Protein AF-B0ERD9-F1 (afdb_monomer)

Radius of gyration: 22.26 Å; Cα contacts (8 Å, |Δi|>4): 353; chains: 1; bounding box: 67×47×53 Å

Structure (mmCIF, N/CA/C/O backbone):
data_AF-B0ERD9-F1
#
_entry.id   AF-B0ERD9-F1
#
loop_
_atom_site.group_PDB
_atom_site.id
_atom_site.type_symbol
_atom_site.label_atom_id
_atom_site.label_alt_id
_atom_site.label_comp_id
_atom_site.label_asym_id
_atom_site.label_entity_id
_atom_site.label_seq_id
_atom_site.pdbx_PDB_ins_code
_atom_site.Cartn_x
_atom_site.Cartn_y
_atom_site.Cartn_z
_atom_site.occupancy
_atom_site.B_iso_or_equiv
_atom_site.auth_seq_id
_atom_site.auth_comp_id
_atom_site.auth_asym_id
_atom_site.auth_atom_id
_atom_site.pdbx_PDB_model_num
ATOM 1 N N . MET A 1 1 ? -45.741 -31.409 -17.133 1.00 39.66 1 MET A N 1
ATOM 2 C CA . MET A 1 1 ? -44.331 -31.677 -16.771 1.00 39.66 1 MET A CA 1
ATOM 3 C C . MET A 1 1 ? -43.817 -30.453 -16.031 1.00 39.66 1 MET A C 1
ATOM 5 O O . MET A 1 1 ? -44.097 -29.347 -16.470 1.00 39.66 1 MET A O 1
ATOM 9 N N . GLY A 1 2 ? -43.283 -30.653 -14.825 1.00 37.66 2 GLY A N 1
ATOM 10 C CA . GLY A 1 2 ? -43.246 -29.646 -13.762 1.00 37.66 2 GLY A CA 1
ATOM 11 C C . GLY A 1 2 ? -42.250 -28.505 -13.969 1.00 37.66 2 GLY A C 1
ATOM 12 O O . GLY A 1 2 ? -41.077 -28.739 -14.233 1.00 37.66 2 GLY A O 1
ATOM 13 N N . ASN A 1 3 ? -42.724 -27.277 -13.743 1.00 38.62 3 ASN A N 1
ATOM 14 C CA . ASN A 1 3 ? -41.880 -26.120 -13.466 1.00 38.62 3 ASN A CA 1
ATOM 15 C C . ASN A 1 3 ? -41.361 -26.219 -12.027 1.00 38.62 3 ASN A C 1
ATOM 17 O O . ASN A 1 3 ? -42.053 -25.856 -11.076 1.00 38.62 3 ASN A O 1
ATOM 21 N N . THR A 1 4 ? -40.134 -26.700 -11.852 1.00 41.44 4 THR A N 1
ATOM 22 C CA . THR A 1 4 ? -39.395 -26.534 -10.598 1.00 41.44 4 THR A CA 1
ATOM 23 C C . THR A 1 4 ? -38.729 -25.164 -10.590 1.00 41.44 4 THR A C 1
ATOM 25 O O . THR A 1 4 ? -37.553 -25.026 -10.912 1.00 41.44 4 THR A O 1
ATOM 28 N N . THR A 1 5 ? -39.475 -24.130 -10.200 1.00 42.69 5 THR A N 1
ATOM 29 C CA . THR A 1 5 ? -38.875 -22.904 -9.658 1.00 42.69 5 THR A CA 1
ATOM 30 C C . THR A 1 5 ? -38.209 -23.254 -8.331 1.00 42.69 5 THR A C 1
ATOM 32 O O . THR A 1 5 ? -38.844 -23.244 -7.274 1.00 42.69 5 THR A O 1
ATOM 35 N N . THR A 1 6 ? -36.923 -23.590 -8.377 1.00 41.25 6 THR A N 1
ATOM 36 C CA . THR A 1 6 ? -36.041 -23.568 -7.212 1.00 41.25 6 THR A CA 1
ATOM 37 C C . THR A 1 6 ? -36.005 -22.130 -6.707 1.00 41.25 6 THR A C 1
ATOM 39 O O . THR A 1 6 ? -35.293 -21.277 -7.229 1.00 41.25 6 THR A O 1
ATOM 42 N N . LYS A 1 7 ? -36.827 -21.832 -5.694 1.00 41.78 7 LYS A N 1
ATOM 43 C CA . LYS A 1 7 ? -36.674 -20.618 -4.892 1.00 41.78 7 LYS A CA 1
ATOM 44 C C . LYS A 1 7 ? -35.277 -20.674 -4.283 1.00 41.78 7 LYS A C 1
ATOM 46 O O . LYS A 1 7 ? -35.060 -21.426 -3.333 1.00 41.78 7 LYS A O 1
ATOM 51 N N . TYR A 1 8 ? -34.345 -19.893 -4.823 1.00 40.38 8 TYR A N 1
ATOM 52 C CA . TYR A 1 8 ? -33.134 -19.533 -4.103 1.00 40.38 8 TYR A CA 1
ATOM 53 C C . TYR A 1 8 ? -33.583 -18.956 -2.759 1.00 40.38 8 TYR A C 1
ATOM 55 O O . TYR A 1 8 ? -34.193 -17.888 -2.689 1.00 40.38 8 TYR A O 1
ATOM 63 N N . LYS A 1 9 ? -33.371 -19.714 -1.680 1.00 47.53 9 LYS A N 1
ATOM 64 C CA . LYS A 1 9 ? -33.463 -19.165 -0.334 1.00 47.53 9 LYS A CA 1
ATOM 65 C C . LYS A 1 9 ? -32.275 -18.232 -0.197 1.00 47.53 9 LYS A C 1
ATOM 67 O O . LYS A 1 9 ? -31.165 -18.683 0.070 1.00 47.53 9 LYS A O 1
ATOM 72 N N . ASP A 1 10 ? -32.536 -16.945 -0.382 1.00 48.19 10 ASP A N 1
ATOM 73 C CA . ASP A 1 10 ? -31.693 -15.861 0.100 1.00 48.19 10 ASP A CA 1
ATOM 74 C C . ASP A 1 10 ? -31.599 -15.995 1.627 1.00 48.19 10 ASP A C 1
ATOM 76 O O . ASP A 1 10 ? -32.312 -15.351 2.400 1.00 48.19 10 ASP A O 1
ATOM 80 N N . ASN A 1 11 ? -30.729 -16.887 2.096 1.00 52.88 11 ASN A N 1
ATOM 81 C CA . ASN A 1 11 ? -30.232 -16.833 3.456 1.00 52.88 11 ASN A CA 1
ATOM 82 C C . ASN A 1 11 ? -29.334 -15.599 3.514 1.00 52.88 11 ASN A C 1
ATOM 84 O O . ASN A 1 11 ? -28.113 -15.707 3.433 1.00 52.88 11 ASN A O 1
ATOM 88 N N . LYS A 1 12 ? -29.947 -14.413 3.613 1.00 61.62 12 LYS A N 1
ATOM 89 C CA . LYS A 1 12 ? -29.243 -13.168 3.917 1.00 61.62 12 LYS A CA 1
ATOM 90 C C . LYS A 1 12 ? -28.508 -13.397 5.233 1.00 61.62 12 LYS A C 1
ATOM 92 O O . LYS A 1 12 ? -29.119 -13.368 6.304 1.00 61.62 12 LYS A O 1
ATOM 97 N N . GLY A 1 13 ? -27.217 -13.711 5.146 1.00 64.88 13 GLY A N 1
ATOM 98 C CA . GLY A 1 13 ? -26.367 -13.914 6.308 1.00 64.88 13 GLY A CA 1
ATOM 99 C C . GLY A 1 13 ? -26.493 -12.694 7.212 1.00 64.88 13 GLY A C 1
ATOM 100 O O . GLY A 1 13 ? -26.326 -11.560 6.763 1.00 64.88 13 GLY A O 1
ATOM 101 N N . LYS A 1 14 ? -26.859 -12.898 8.481 1.00 73.44 14 LYS A N 1
ATOM 102 C CA . LYS A 1 14 ? -26.933 -11.789 9.436 1.00 73.44 14 LYS A CA 1
ATOM 103 C C . LYS A 1 14 ? -25.524 -11.237 9.626 1.00 73.44 14 LYS A C 1
ATOM 105 O O . LYS A 1 14 ? -24.681 -11.938 10.180 1.00 73.44 14 LYS A O 1
ATOM 110 N N . LEU A 1 15 ? -25.303 -9.979 9.239 1.00 77.75 15 LEU A N 1
ATOM 111 C CA . LEU A 1 15 ? -24.076 -9.238 9.542 1.00 77.75 15 LEU A CA 1
ATOM 112 C C . LEU A 1 15 ? -23.768 -9.356 11.039 1.00 77.75 15 LEU A C 1
ATOM 114 O O . LEU A 1 15 ? -24.521 -8.877 11.900 1.00 77.75 15 LEU A O 1
ATOM 118 N N . ASN A 1 16 ? -22.685 -10.055 11.366 1.00 84.12 16 ASN A N 1
ATOM 119 C CA . ASN A 1 16 ? -22.238 -10.249 12.736 1.00 84.12 16 ASN A CA 1
ATOM 120 C C . ASN A 1 16 ? -21.338 -9.073 13.175 1.00 84.12 16 ASN A C 1
ATOM 122 O O . ASN A 1 16 ? -21.111 -8.137 12.414 1.00 84.12 16 ASN A O 1
ATOM 126 N N . ILE A 1 17 ? -20.907 -9.051 14.440 1.00 83.12 17 ILE A N 1
ATOM 127 C CA . ILE A 1 17 ? -20.068 -7.944 14.944 1.00 83.12 17 ILE A CA 1
ATOM 128 C C . ILE A 1 17 ? -18.718 -7.913 14.221 1.00 83.12 17 ILE A C 1
ATOM 130 O O . ILE A 1 17 ? -18.227 -6.831 13.926 1.00 83.12 17 ILE A O 1
ATOM 134 N N . GLU A 1 18 ? -18.169 -9.082 13.896 1.00 86.31 18 GLU A N 1
ATOM 135 C CA . GLU A 1 18 ? -16.891 -9.209 13.197 1.00 86.31 18 GLU A CA 1
ATOM 136 C C . GLU A 1 18 ? -16.947 -8.600 11.794 1.00 86.31 18 GLU A C 1
ATOM 138 O O . GLU A 1 18 ? -16.045 -7.876 11.386 1.00 86.31 18 GLU A O 1
ATOM 143 N N . ASN A 1 19 ? -18.055 -8.801 11.074 1.00 87.69 19 ASN A N 1
ATOM 144 C CA . ASN A 1 19 ? -18.257 -8.177 9.770 1.00 87.69 19 ASN A CA 1
ATOM 145 C C . ASN A 1 19 ? -18.206 -6.649 9.870 1.00 87.69 19 ASN A C 1
ATOM 147 O O . ASN A 1 19 ? -17.580 -6.009 9.034 1.00 87.69 19 ASN A O 1
ATOM 151 N N . ILE A 1 20 ? -18.826 -6.066 10.897 1.00 88.50 20 ILE A N 1
ATOM 152 C CA . ILE A 1 20 ? -18.844 -4.608 11.058 1.00 88.50 20 ILE A CA 1
ATOM 153 C C . ILE A 1 20 ? -17.494 -4.080 11.540 1.00 88.50 20 ILE A C 1
ATOM 155 O O . ILE A 1 20 ? -17.060 -3.040 11.061 1.00 88.50 20 ILE A O 1
ATOM 159 N N . LEU A 1 21 ? -16.790 -4.808 12.413 1.00 89.19 21 LEU A N 1
ATOM 160 C CA . LEU A 1 21 ? -15.408 -4.473 12.765 1.00 89.19 21 LEU A CA 1
ATOM 161 C C . LEU A 1 21 ? -14.517 -4.428 11.516 1.00 89.19 21 LEU A C 1
ATOM 163 O O . LEU A 1 21 ? -13.746 -3.490 11.363 1.00 89.19 21 LEU A O 1
ATOM 167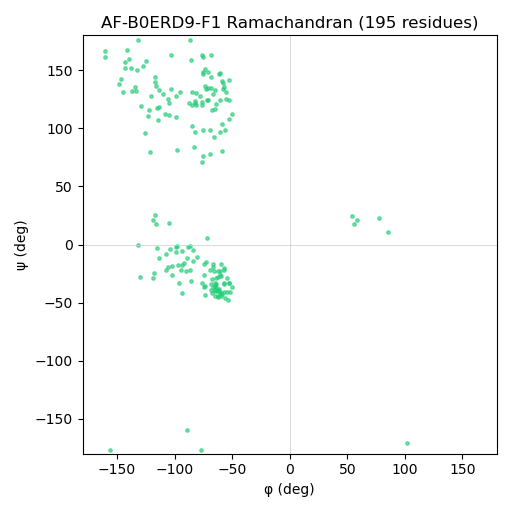 N N . ASN A 1 22 ? -14.682 -5.361 10.576 1.00 87.56 22 ASN A N 1
ATOM 168 C CA . ASN A 1 22 ? -13.963 -5.311 9.303 1.00 87.56 22 ASN A CA 1
ATOM 169 C C . ASN A 1 22 ? -14.360 -4.104 8.441 1.00 87.56 22 ASN A C 1
ATOM 171 O O . ASN A 1 22 ? -13.487 -3.474 7.852 1.00 87.56 22 ASN A O 1
ATOM 175 N N . VAL A 1 23 ? -15.644 -3.732 8.411 1.00 89.56 23 VAL A N 1
ATOM 176 C CA . VAL A 1 23 ? -16.107 -2.514 7.718 1.00 89.56 23 VAL A CA 1
ATOM 177 C C . VAL A 1 23 ? -15.481 -1.255 8.321 1.00 89.56 23 VAL A C 1
ATOM 179 O O . VAL A 1 23 ? -15.072 -0.373 7.569 1.00 89.56 23 VAL A O 1
ATOM 182 N N . CYS A 1 24 ? -15.311 -1.186 9.647 1.00 91.94 24 CYS A N 1
ATOM 183 C CA . CYS A 1 24 ? -14.670 -0.043 10.304 1.00 91.94 24 CYS A CA 1
ATOM 184 C C . CYS A 1 24 ? -13.255 0.236 9.779 1.00 91.94 24 CYS A C 1
ATOM 186 O O . CYS A 1 24 ? -12.785 1.355 9.924 1.00 91.94 24 CYS A O 1
ATOM 188 N N . ARG A 1 25 ? -12.560 -0.741 9.175 1.00 88.25 25 ARG A N 1
ATOM 189 C CA . ARG A 1 25 ? -11.232 -0.527 8.565 1.00 88.25 25 ARG A CA 1
ATOM 190 C C . ARG A 1 25 ? -11.263 0.399 7.345 1.00 88.25 25 ARG A C 1
ATOM 192 O O . ARG A 1 25 ? -10.220 0.918 6.972 1.00 88.25 25 ARG A O 1
ATOM 199 N N . TYR A 1 26 ? -12.429 0.578 6.729 1.00 90.31 26 TYR A N 1
ATOM 200 C CA . TYR A 1 26 ? -12.620 1.392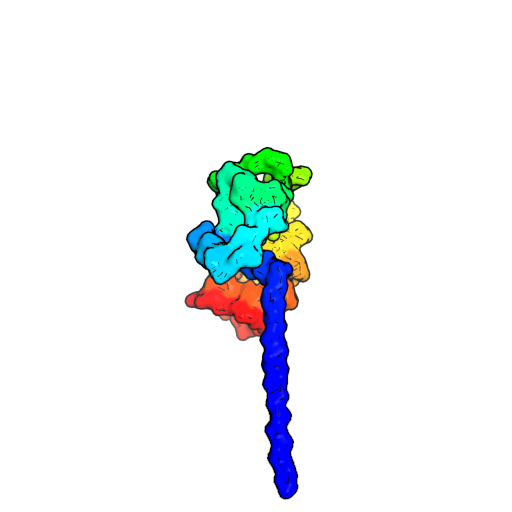 5.526 1.00 90.31 26 TYR A CA 1
ATOM 201 C C . TYR A 1 26 ? -13.267 2.751 5.819 1.00 90.31 26 TYR A C 1
ATOM 203 O O . TYR A 1 26 ? -13.425 3.561 4.910 1.00 90.31 26 TYR A O 1
ATOM 211 N N . ILE A 1 27 ? -13.646 3.009 7.073 1.00 91.75 27 ILE A N 1
ATOM 212 C CA . ILE A 1 27 ? -14.183 4.299 7.502 1.00 91.75 27 ILE A CA 1
ATOM 213 C C . ILE A 1 27 ? -13.007 5.190 7.882 1.00 91.75 27 ILE A C 1
ATOM 215 O O . ILE A 1 27 ? -12.255 4.830 8.776 1.00 91.75 27 ILE A O 1
ATOM 219 N N . ASN A 1 28 ? -12.866 6.344 7.236 1.00 89.81 28 ASN A N 1
ATOM 220 C CA . ASN A 1 28 ? -11.763 7.285 7.471 1.00 89.81 28 ASN A CA 1
ATOM 221 C C . ASN A 1 28 ? -12.217 8.640 8.040 1.00 89.81 28 ASN A C 1
ATOM 223 O O . ASN A 1 28 ? -11.378 9.483 8.352 1.00 89.81 28 ASN A O 1
ATOM 227 N N . LYS A 1 29 ? -13.529 8.848 8.193 1.00 93.12 29 LYS A N 1
ATOM 228 C CA . LYS A 1 29 ? -14.124 10.055 8.772 1.00 93.12 29 LYS A CA 1
ATOM 229 C C . LYS A 1 29 ? -14.880 9.728 10.049 1.00 93.12 29 LYS A C 1
ATOM 231 O O . LYS A 1 29 ? -15.581 8.717 10.134 1.00 93.12 29 LYS A O 1
ATOM 236 N N . GLU A 1 30 ? -14.755 10.609 11.034 1.00 93.94 30 GLU A N 1
ATOM 237 C CA . GLU A 1 30 ? -15.463 10.481 12.306 1.00 93.94 30 GLU A CA 1
ATOM 238 C C . GLU A 1 30 ? -16.983 10.527 12.095 1.00 93.94 30 GLU A C 1
ATOM 240 O O . GLU A 1 30 ? -17.719 9.739 12.690 1.00 93.94 30 GLU A O 1
ATOM 245 N N . GLU A 1 31 ? -17.459 11.382 11.188 1.00 94.81 31 GLU A N 1
ATOM 246 C CA . GLU A 1 31 ? -18.881 11.552 10.891 1.00 94.81 31 GLU A CA 1
ATOM 247 C C . GLU A 1 31 ? -19.506 10.262 10.352 1.00 94.81 31 GLU A C 1
ATOM 249 O O . GLU A 1 31 ? -20.569 9.843 10.818 1.00 94.81 31 GLU A O 1
ATOM 254 N N . ASP A 1 32 ? -18.825 9.595 9.419 1.00 94.56 32 ASP A N 1
ATOM 255 C CA . ASP A 1 32 ? -19.284 8.339 8.818 1.00 94.56 32 ASP A CA 1
ATOM 256 C C . ASP A 1 32 ? -19.306 7.209 9.859 1.00 94.56 32 ASP A C 1
ATOM 258 O O . ASP A 1 32 ? -20.226 6.383 9.898 1.00 94.56 32 ASP A O 1
ATOM 262 N N . TYR A 1 33 ? -18.332 7.207 10.774 1.00 94.44 33 TYR A N 1
ATOM 263 C CA . TYR A 1 33 ? -18.304 6.271 11.892 1.00 94.44 33 TYR A CA 1
ATOM 264 C C . TYR A 1 33 ? -19.485 6.485 12.849 1.00 94.44 33 TYR A C 1
ATOM 266 O O . TYR A 1 33 ? -20.155 5.522 13.237 1.00 94.44 33 TYR A O 1
ATOM 274 N N . ILE A 1 34 ? -19.791 7.739 13.197 1.00 92.50 34 ILE A N 1
ATOM 275 C CA . ILE A 1 34 ? -20.944 8.082 14.040 1.00 92.50 34 ILE A CA 1
ATOM 276 C C . ILE A 1 34 ? -22.246 7.661 13.349 1.00 92.50 34 ILE A C 1
ATOM 278 O O . ILE A 1 34 ? -23.092 7.025 13.984 1.00 92.50 34 ILE A O 1
ATOM 282 N N . GLN A 1 35 ? -22.395 7.929 12.048 1.00 93.94 35 GLN A N 1
ATOM 283 C CA . GLN A 1 35 ? -23.552 7.487 11.261 1.00 93.94 35 GLN A CA 1
ATOM 284 C C . GLN A 1 35 ? -23.739 5.971 11.313 1.00 93.94 35 GLN A C 1
ATOM 286 O O . GLN A 1 35 ? -24.841 5.498 11.605 1.00 93.94 35 GLN A O 1
ATOM 291 N N . MET A 1 36 ? -22.663 5.200 11.141 1.00 91.94 36 MET A N 1
ATOM 292 C CA . MET A 1 36 ? -22.708 3.745 11.281 1.00 91.94 36 MET A CA 1
ATOM 293 C C . MET A 1 36 ? -23.158 3.318 12.690 1.00 91.94 36 MET A C 1
ATOM 295 O O . MET A 1 36 ? -23.995 2.421 12.831 1.00 91.94 36 MET A O 1
ATOM 299 N N . MET A 1 37 ? -22.641 3.952 13.747 1.00 91.69 37 MET A N 1
ATOM 300 C CA . MET A 1 37 ? -23.016 3.625 15.129 1.00 91.69 37 MET A CA 1
ATOM 301 C C . MET A 1 37 ? -24.493 3.902 15.437 1.00 91.69 37 MET A C 1
ATOM 303 O O . MET A 1 37 ? -25.074 3.219 16.285 1.00 91.69 37 MET A O 1
ATOM 307 N N . MET A 1 38 ? -25.107 4.876 14.760 1.00 92.19 38 MET A N 1
ATOM 308 C CA . MET A 1 38 ? -26.512 5.247 14.957 1.00 92.19 38 MET A CA 1
ATOM 309 C C . MET A 1 38 ? -27.506 4.242 14.359 1.00 92.19 38 MET A C 1
ATOM 311 O O . MET A 1 38 ? -28.668 4.236 14.758 1.00 92.19 38 MET A O 1
ATOM 315 N N . VAL A 1 39 ? -27.067 3.350 13.463 1.00 92.00 39 VAL A N 1
ATOM 316 C CA . VAL A 1 39 ? -27.957 2.415 12.751 1.00 92.00 39 VAL A CA 1
ATOM 317 C C . VAL A 1 39 ? -28.712 1.476 13.699 1.00 92.00 39 VAL A C 1
ATOM 319 O O . VAL A 1 39 ? -29.892 1.205 13.487 1.00 92.00 39 VAL A O 1
ATOM 322 N N . ASN A 1 40 ? -28.060 0.929 14.734 1.00 89.81 40 ASN A N 1
ATOM 323 C CA . ASN A 1 40 ? -28.724 0.070 15.721 1.00 89.81 40 ASN A CA 1
ATOM 324 C C . ASN A 1 40 ? -27.937 -0.055 17.042 1.00 89.81 40 ASN A C 1
ATOM 326 O O . ASN A 1 40 ? -26.741 0.232 17.123 1.00 89.81 40 ASN A O 1
ATOM 330 N N . LYS A 1 41 ? -28.601 -0.583 18.084 1.00 88.44 41 LYS A N 1
ATOM 331 C CA . LYS A 1 41 ? -28.007 -0.795 19.422 1.00 88.44 41 LYS A CA 1
ATOM 332 C C . LYS A 1 41 ? -26.751 -1.674 19.406 1.00 88.44 41 LYS A C 1
ATOM 334 O O . LYS A 1 41 ? -25.857 -1.462 20.215 1.00 88.44 41 LYS A O 1
ATOM 339 N N . LYS A 1 42 ? -26.672 -2.658 18.507 1.00 88.19 42 LYS A N 1
ATOM 340 C CA . LYS A 1 42 ? -25.505 -3.544 18.383 1.00 88.19 42 LYS A CA 1
ATOM 341 C C . LYS A 1 42 ? -24.286 -2.775 17.865 1.00 88.19 42 LYS A C 1
ATOM 343 O O . LYS A 1 42 ? -23.187 -3.018 18.353 1.00 88.19 42 LYS A O 1
ATOM 348 N N . TYR A 1 43 ? -24.470 -1.855 16.919 1.00 90.44 43 TYR A N 1
ATOM 349 C CA . TYR A 1 43 ? -23.384 -1.070 16.322 1.00 90.44 43 TYR A CA 1
ATOM 350 C C . TYR A 1 43 ? -22.915 0.042 17.259 1.00 90.44 43 TYR A C 1
ATOM 352 O O . TYR A 1 43 ? -21.716 0.288 17.367 1.00 90.44 43 TYR A O 1
ATOM 360 N N . LYS A 1 44 ? -23.834 0.613 18.045 1.00 90.25 44 LYS A N 1
ATOM 361 C CA . LYS A 1 44 ? -23.508 1.558 19.121 1.00 90.25 44 LYS A CA 1
ATOM 362 C C . LYS A 1 44 ? -22.452 1.022 20.096 1.00 90.25 44 LYS A C 1
ATOM 364 O O . LYS A 1 44 ? -21.635 1.787 20.595 1.00 90.25 44 LYS A O 1
ATOM 369 N N . GLU A 1 45 ? -22.415 -0.285 20.344 1.00 91.38 45 GLU A N 1
ATOM 370 C CA . GLU A 1 45 ? -21.477 -0.908 21.288 1.00 91.38 45 GLU A CA 1
ATOM 371 C C . GLU A 1 45 ? -20.122 -1.304 20.666 1.00 91.38 45 GLU A C 1
ATOM 373 O O . GLU A 1 45 ? -19.241 -1.793 21.377 1.00 91.38 45 GLU A O 1
ATOM 378 N N . ILE A 1 46 ? -19.919 -1.094 19.358 1.00 92.31 46 ILE A N 1
ATOM 379 C CA . ILE A 1 46 ? -18.702 -1.523 18.642 1.00 92.31 46 ILE A CA 1
ATOM 380 C C . ILE A 1 46 ? -17.455 -0.792 19.136 1.00 92.31 46 ILE A C 1
ATOM 3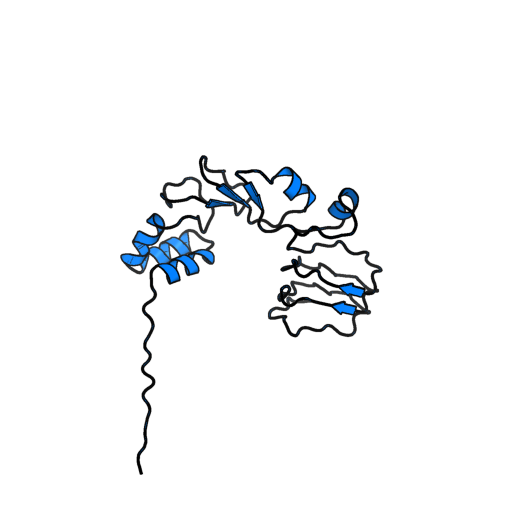82 O O . ILE A 1 46 ? -16.429 -1.437 19.347 1.00 92.31 46 ILE A O 1
ATOM 386 N N . HIS A 1 47 ? -17.553 0.509 19.417 1.00 92.38 47 HIS A N 1
ATOM 387 C CA . HIS A 1 47 ? -16.431 1.320 19.905 1.00 92.38 47 HIS A CA 1
ATOM 388 C C . HIS A 1 47 ? -15.745 0.720 21.149 1.00 92.38 47 HIS A C 1
ATOM 390 O O . HIS A 1 47 ? -14.526 0.780 21.285 1.00 92.38 47 HIS A O 1
ATOM 396 N N . LYS A 1 48 ? -16.507 0.046 22.026 1.00 93.81 48 LYS A N 1
ATOM 397 C CA . LYS A 1 48 ? -15.993 -0.615 23.241 1.00 93.81 48 LYS A CA 1
ATOM 398 C C . LYS A 1 48 ? -15.196 -1.888 22.957 1.00 93.81 48 LYS A C 1
ATOM 400 O O . LYS A 1 48 ? -14.558 -2.422 23.864 1.00 93.81 48 LYS A O 1
ATOM 405 N N . LYS A 1 49 ? -15.294 -2.426 21.741 1.00 93.38 49 LYS A N 1
ATOM 406 C CA . LYS A 1 49 ? -14.621 -3.651 21.291 1.00 93.38 49 LYS A CA 1
ATOM 407 C C . LYS A 1 49 ? -13.445 -3.370 20.363 1.00 93.38 49 LYS A C 1
ATOM 409 O O . LYS A 1 49 ? -12.604 -4.250 20.207 1.00 93.38 49 LYS A O 1
ATOM 414 N N . MET A 1 50 ? -13.391 -2.185 19.760 1.00 94.50 50 MET A N 1
ATOM 415 C CA . MET A 1 50 ? -12.319 -1.826 18.841 1.00 94.50 50 MET A CA 1
ATOM 416 C C . MET A 1 50 ? -10.974 -1.760 19.563 1.00 94.50 50 MET A C 1
ATOM 418 O O . MET A 1 50 ? -10.847 -1.161 20.632 1.00 94.50 50 MET A O 1
ATOM 422 N N . LYS A 1 51 ? -9.980 -2.392 18.938 1.00 95.38 51 LYS A N 1
ATOM 423 C CA . LYS A 1 51 ? -8.576 -2.386 19.364 1.00 95.38 51 LYS A CA 1
ATOM 424 C C . LYS A 1 51 ? -7.724 -1.378 18.592 1.00 95.38 51 LYS A C 1
ATOM 426 O O . LYS A 1 51 ? -6.540 -1.241 18.885 1.00 95.38 51 LYS A O 1
ATOM 431 N N . TYR A 1 52 ? -8.333 -0.690 17.630 1.00 95.50 52 TYR A N 1
ATOM 432 C CA . TYR A 1 52 ? -7.720 0.328 16.791 1.00 95.50 52 TYR A CA 1
ATOM 433 C C . TYR A 1 52 ? -8.675 1.502 16.569 1.00 95.50 52 TYR A C 1
ATOM 435 O O . TYR A 1 52 ? -9.885 1.353 16.754 1.00 95.50 52 TYR A O 1
ATOM 443 N N . ASN A 1 53 ? -8.141 2.659 16.189 1.00 96.00 53 ASN A N 1
ATOM 444 C CA . ASN A 1 53 ? -8.917 3.817 15.752 1.00 96.00 53 ASN A CA 1
ATOM 445 C C . ASN A 1 53 ? -9.018 3.819 14.218 1.00 96.00 53 ASN A C 1
ATOM 447 O O . ASN A 1 53 ? -7.991 3.644 13.575 1.00 96.00 53 ASN A O 1
ATOM 451 N N . PRO A 1 54 ? -10.215 3.997 13.631 1.00 95.19 54 PRO A N 1
ATOM 452 C CA . PRO A 1 54 ? -10.398 4.039 12.177 1.00 95.19 54 PRO A CA 1
ATOM 453 C C . PRO A 1 54 ? -10.125 5.429 11.563 1.00 95.19 54 PRO A C 1
ATOM 455 O O . PRO A 1 54 ? -9.960 5.568 10.359 1.00 95.19 54 PRO A O 1
ATOM 458 N N . PHE A 1 55 ? -10.049 6.460 12.402 1.00 94.50 55 PHE A N 1
ATOM 459 C CA . PHE A 1 55 ? -9.709 7.840 12.051 1.00 94.50 55 PHE A CA 1
ATOM 460 C C . PHE A 1 55 ? -8.830 8.438 13.157 1.00 94.50 55 PHE A C 1
ATOM 462 O O . PHE A 1 55 ? -8.707 7.855 14.241 1.00 94.50 55 PHE A O 1
ATOM 469 N N . SER A 1 56 ? -8.207 9.587 12.901 1.00 95.06 56 SER A N 1
ATOM 470 C CA . SER A 1 56 ? -7.344 10.281 13.863 1.00 95.06 56 SER A CA 1
ATOM 471 C C . SER A 1 56 ? -8.072 10.614 15.168 1.00 95.06 56 SER A C 1
ATOM 473 O O . SER A 1 56 ? -9.184 11.137 15.167 1.00 95.06 56 SER A O 1
ATOM 475 N N . ILE A 1 57 ? -7.436 10.341 16.309 1.00 95.06 57 ILE A N 1
ATOM 476 C CA . ILE A 1 57 ? -8.012 10.576 17.640 1.00 95.06 57 ILE A CA 1
ATOM 477 C C . ILE A 1 57 ? -7.032 11.297 18.561 1.00 95.06 57 ILE A C 1
ATOM 479 O O . ILE A 1 57 ? -5.823 11.107 18.491 1.00 95.06 57 ILE A O 1
ATOM 483 N N . LYS A 1 58 ? -7.571 12.081 19.502 1.00 93.12 58 LYS A N 1
ATOM 484 C CA . LYS A 1 58 ? -6.776 12.788 20.525 1.00 93.12 58 LYS A CA 1
ATOM 485 C C . LYS A 1 58 ? -6.635 12.014 21.839 1.00 93.12 58 LYS A C 1
ATOM 487 O O . LYS A 1 58 ? -5.818 12.365 22.681 1.00 93.12 58 LYS A O 1
ATOM 492 N N . SER A 1 59 ? -7.485 11.012 22.077 1.00 93.56 59 SER A N 1
ATOM 493 C CA . SER A 1 59 ? -7.465 10.216 23.310 1.00 93.56 59 SER A CA 1
ATOM 494 C C . SER A 1 59 ? -8.191 8.882 23.144 1.00 93.56 59 SER A C 1
ATOM 496 O O . SER A 1 59 ? -9.071 8.746 22.296 1.00 93.56 59 SER A O 1
ATOM 498 N N . LYS A 1 60 ? -7.922 7.932 24.048 1.00 93.12 60 LYS A N 1
ATOM 499 C CA . LYS A 1 60 ? -8.592 6.620 24.109 1.00 93.12 60 LYS A CA 1
ATOM 500 C C . LYS A 1 60 ? -10.053 6.649 24.590 1.00 93.12 60 LYS A C 1
ATOM 502 O O . LYS A 1 60 ? -10.644 5.595 24.790 1.00 93.12 60 LYS A O 1
ATOM 507 N N . LYS A 1 61 ? -10.652 7.828 24.815 1.00 93.12 61 LYS A N 1
ATOM 508 C CA . LYS A 1 61 ? -12.022 7.941 25.360 1.00 93.12 61 LYS A CA 1
ATOM 509 C C . LYS A 1 61 ? -13.068 7.276 24.459 1.00 93.12 61 LYS A C 1
ATOM 511 O O . LYS A 1 61 ? -13.955 6.602 24.969 1.00 93.12 61 LYS A O 1
ATOM 516 N N . ILE A 1 62 ? -12.943 7.447 23.140 1.00 91.44 62 ILE A N 1
ATOM 517 C CA . ILE A 1 62 ? -13.866 6.864 22.151 1.00 91.44 62 ILE A CA 1
ATOM 518 C C . ILE A 1 62 ? -13.633 5.352 22.020 1.00 91.44 62 ILE A C 1
ATOM 520 O O . ILE A 1 62 ? -14.584 4.590 21.882 1.00 91.44 62 ILE A O 1
ATOM 524 N N . PHE A 1 63 ? -12.381 4.906 22.130 1.00 95.44 63 PHE A N 1
ATOM 525 C CA . PHE A 1 63 ? -11.980 3.508 21.966 1.00 95.44 63 PHE A CA 1
ATOM 526 C C . PHE A 1 63 ? -11.286 3.002 23.241 1.00 95.44 63 PHE A C 1
ATOM 528 O O . PHE A 1 63 ? -10.059 2.942 23.304 1.00 95.44 63 PHE A O 1
ATOM 535 N N . PRO A 1 64 ? -12.040 2.636 24.294 1.00 95.38 64 PRO A N 1
ATOM 536 C CA . PRO A 1 64 ? -11.465 2.331 25.607 1.00 95.38 64 PRO A CA 1
ATOM 537 C C . PRO A 1 64 ? -10.582 1.073 25.638 1.00 95.38 64 PRO A C 1
ATOM 539 O O . PRO A 1 64 ? -9.816 0.902 26.582 1.00 95.38 64 PRO A O 1
ATOM 542 N N . LYS A 1 65 ? -10.682 0.196 24.628 1.00 96.38 65 LYS A N 1
ATOM 543 C CA . LYS A 1 65 ? -9.851 -1.011 24.462 1.00 96.38 65 LYS A CA 1
ATOM 544 C C . LYS A 1 65 ? -8.784 -0.868 23.369 1.00 96.38 65 LYS A C 1
ATOM 546 O O . LYS A 1 65 ? -8.294 -1.882 22.876 1.00 96.38 65 LYS A O 1
ATOM 551 N N . LEU A 1 66 ? -8.454 0.363 22.975 1.00 96.94 66 LEU A N 1
ATOM 552 C CA . LEU A 1 66 ? -7.396 0.644 22.009 1.00 96.94 66 LEU A CA 1
ATOM 553 C C . LEU A 1 66 ? -6.077 0.010 22.469 1.00 96.94 66 LEU A C 1
ATOM 555 O O . LEU A 1 66 ? -5.629 0.275 23.582 1.00 96.94 66 LEU A O 1
ATOM 559 N N . THR A 1 67 ? -5.476 -0.810 21.610 1.00 96.56 67 THR A N 1
ATOM 560 C CA . THR A 1 67 ? -4.133 -1.379 21.811 1.00 96.56 67 THR A CA 1
ATOM 561 C C . THR A 1 67 ? -3.167 -0.944 20.717 1.00 96.56 67 THR A C 1
ATOM 563 O O . THR A 1 67 ? -1.978 -0.841 20.981 1.00 96.56 67 THR A O 1
ATOM 566 N N . ASN A 1 68 ? -3.682 -0.675 19.512 1.00 96.12 68 ASN A N 1
ATOM 567 C CA . ASN A 1 68 ? -2.917 -0.208 18.362 1.00 96.12 68 ASN A CA 1
ATOM 568 C C . ASN A 1 68 ? -3.515 1.111 17.877 1.00 96.12 68 ASN A C 1
ATOM 570 O O . ASN A 1 68 ? -4.629 1.130 17.355 1.00 96.12 68 ASN A O 1
ATOM 574 N N . GLN A 1 69 ? -2.803 2.212 18.058 1.00 97.25 69 GLN A N 1
ATOM 575 C CA . GLN A 1 69 ? -3.183 3.497 17.502 1.00 97.25 69 GLN A CA 1
ATOM 576 C C . GLN A 1 69 ? -2.662 3.614 16.070 1.00 97.25 69 GLN A C 1
ATOM 578 O O . GLN A 1 69 ? -1.459 3.608 15.848 1.00 97.25 69 GLN A O 1
ATOM 583 N N . PHE A 1 70 ? -3.560 3.787 15.109 1.00 96.50 70 PHE A N 1
ATOM 584 C CA . PHE A 1 70 ? -3.210 4.132 13.739 1.00 96.50 70 PHE A CA 1
ATOM 585 C C . PHE A 1 70 ? -2.989 5.646 13.666 1.00 96.50 70 PHE A C 1
ATOM 587 O O . PHE A 1 70 ? -3.867 6.422 14.055 1.00 96.50 70 PHE A O 1
ATOM 594 N N . LEU A 1 71 ? -1.804 6.049 13.215 1.00 96.25 71 LEU A N 1
ATOM 595 C CA . LEU A 1 71 ? -1.420 7.433 12.958 1.00 96.25 71 LEU A CA 1
ATOM 596 C C . LEU A 1 71 ? -1.581 7.685 11.457 1.00 96.25 71 LEU A C 1
ATOM 598 O O . LEU A 1 71 ? -0.837 7.136 10.642 1.00 96.25 71 LEU A O 1
ATOM 602 N N . TYR A 1 72 ? -2.583 8.483 11.100 1.00 93.56 72 TYR A N 1
ATOM 603 C CA . TYR A 1 72 ? -2.928 8.803 9.713 1.00 93.56 72 TYR A CA 1
ATOM 604 C C . TYR A 1 72 ? -2.228 10.070 9.216 1.00 93.56 72 TYR A C 1
ATOM 606 O O . TYR A 1 72 ? -2.181 10.320 8.015 1.00 93.56 72 TYR A O 1
ATOM 614 N N . SER A 1 73 ? -1.695 10.874 10.136 1.00 91.31 73 SER A N 1
ATOM 615 C CA . SER A 1 73 ? -0.941 12.090 9.849 1.00 91.31 73 SER A CA 1
ATOM 616 C C . SER A 1 73 ? 0.202 12.254 10.845 1.00 91.31 73 SER A C 1
ATOM 618 O O . SER A 1 73 ? 0.071 11.884 12.011 1.00 91.31 73 SER A O 1
ATOM 620 N N . ARG A 1 74 ? 1.286 12.919 10.427 1.00 89.56 74 ARG A N 1
ATOM 621 C CA . ARG A 1 74 ? 2.374 13.359 11.320 1.00 89.56 74 ARG A CA 1
ATOM 622 C C . ARG A 1 74 ? 1.918 14.261 12.467 1.00 89.56 74 ARG A C 1
ATOM 624 O O . ARG A 1 74 ? 2.609 14.363 13.473 1.00 89.56 74 ARG A O 1
ATOM 631 N N . ASN A 1 75 ? 0.748 14.882 12.331 1.00 91.19 75 ASN A N 1
ATOM 632 C CA . ASN A 1 75 ? 0.149 15.722 13.365 1.00 91.19 75 ASN A CA 1
ATOM 633 C C . ASN A 1 75 ? -0.649 14.928 14.416 1.00 91.19 75 ASN A C 1
ATOM 635 O O . ASN A 1 75 ? -1.152 15.519 15.375 1.00 91.19 75 ASN A O 1
ATOM 639 N N . ASP A 1 76 ? -0.806 13.611 14.249 1.00 94.50 76 ASP A N 1
ATOM 640 C CA . ASP A 1 76 ? -1.517 12.785 15.218 1.00 94.50 76 ASP A CA 1
ATOM 641 C C . ASP A 1 76 ? -0.70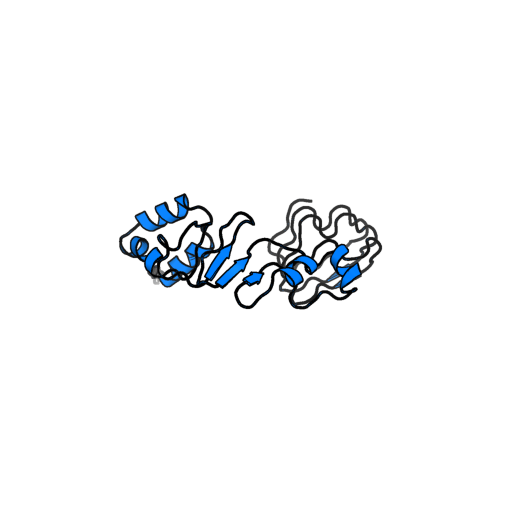1 12.630 16.505 1.00 94.50 76 ASP A C 1
ATOM 643 O O . ASP A 1 76 ? 0.433 12.152 16.518 1.00 94.50 76 ASP A O 1
ATOM 647 N N . ASN A 1 77 ? -1.312 12.997 17.632 1.00 93.00 77 ASN A N 1
ATOM 648 C CA . ASN A 1 77 ? -0.673 12.859 18.934 1.00 93.00 77 ASN A CA 1
ATOM 649 C C . ASN A 1 77 ? -0.596 11.383 19.345 1.00 93.00 77 ASN A C 1
ATOM 651 O O . ASN A 1 77 ? -1.626 10.711 19.477 1.00 93.00 77 ASN A O 1
ATOM 655 N N . LYS A 1 78 ? 0.617 10.905 19.637 1.00 95.25 78 LYS A N 1
ATOM 656 C CA . LYS A 1 78 ? 0.850 9.565 20.188 1.00 95.25 78 LYS A CA 1
ATOM 657 C C . LYS A 1 78 ? 0.212 9.433 21.574 1.00 95.25 78 LYS A C 1
ATOM 659 O O . LYS A 1 78 ? 0.528 10.168 22.512 1.00 95.25 78 LYS A O 1
ATOM 664 N N . ILE A 1 79 ? -0.700 8.478 21.716 1.00 95.69 79 ILE A N 1
ATOM 665 C CA . ILE A 1 79 ? -1.332 8.122 22.985 1.00 95.69 79 ILE A CA 1
ATOM 666 C C . ILE A 1 79 ? -0.374 7.196 23.738 1.00 95.69 79 ILE A C 1
ATOM 668 O O . ILE A 1 79 ? 0.114 6.219 23.184 1.00 95.69 79 ILE A O 1
ATOM 672 N N . LYS A 1 80 ? -0.099 7.489 25.012 1.00 94.19 80 LYS A N 1
ATOM 673 C CA . LYS A 1 80 ? 0.776 6.653 25.849 1.00 94.19 80 LYS A CA 1
ATOM 674 C C . LYS A 1 80 ? 0.143 5.290 26.162 1.00 94.19 80 LYS A C 1
ATOM 676 O O . LYS A 1 80 ? -1.055 5.222 26.451 1.00 94.19 80 LYS A O 1
ATOM 681 N N . GLY A 1 81 ? 0.972 4.245 26.214 1.00 93.31 81 GLY A N 1
ATOM 682 C CA . GLY A 1 81 ? 0.577 2.893 26.631 1.00 93.31 81 GLY A CA 1
ATOM 683 C C . GLY A 1 81 ? -0.183 2.089 25.570 1.00 93.31 81 GLY A C 1
ATOM 684 O O . GLY A 1 81 ? -0.951 1.199 25.930 1.00 93.31 81 GLY A O 1
ATOM 685 N N . VAL A 1 82 ? -0.017 2.437 24.293 1.00 95.56 82 VAL A N 1
ATOM 686 C CA . VAL A 1 82 ? -0.501 1.687 23.124 1.00 95.56 82 VAL A CA 1
ATOM 687 C C . VAL A 1 82 ? 0.593 1.691 22.062 1.00 95.56 82 VAL A C 1
ATOM 689 O O . VAL A 1 82 ? 1.360 2.651 22.011 1.00 95.56 82 VAL A O 1
ATOM 692 N N . HIS A 1 83 ? 0.628 0.666 21.213 1.00 97.00 83 HIS A N 1
ATOM 693 C CA . HIS A 1 83 ? 1.513 0.648 20.049 1.00 97.00 83 HIS A CA 1
ATOM 694 C C . HIS A 1 83 ? 1.018 1.646 19.003 1.00 97.00 83 HIS A C 1
ATOM 696 O O . HIS A 1 83 ? -0.191 1.861 18.865 1.00 97.00 83 HIS A O 1
ATOM 702 N N . HIS A 1 84 ? 1.932 2.226 18.240 1.00 96.94 84 HIS A N 1
ATOM 703 C CA . HIS A 1 84 ? 1.652 3.184 17.181 1.00 96.94 84 HIS A CA 1
ATOM 704 C C . HIS A 1 84 ? 1.939 2.552 15.824 1.00 96.94 84 HIS A C 1
ATOM 706 O O . HIS A 1 84 ? 3.004 1.994 15.590 1.00 96.94 84 HIS A O 1
ATOM 712 N N . ILE A 1 85 ? 0.974 2.647 14.918 1.00 96.62 85 ILE A N 1
ATOM 713 C CA . ILE A 1 85 ? 1.076 2.166 13.543 1.00 96.62 85 ILE A CA 1
ATOM 714 C C . ILE A 1 85 ? 1.018 3.384 12.632 1.00 96.62 85 ILE A C 1
ATOM 716 O O . ILE A 1 85 ? -0.048 3.982 12.469 1.00 96.62 85 ILE A O 1
ATOM 720 N N . LEU A 1 86 ? 2.147 3.755 12.040 1.00 96.19 86 LEU A N 1
ATOM 721 C CA . LEU A 1 86 ? 2.212 4.822 11.052 1.00 96.19 86 LEU A CA 1
ATOM 722 C C . LEU A 1 86 ? 1.670 4.318 9.712 1.00 96.19 86 LEU A C 1
ATOM 724 O O . LEU A 1 86 ? 2.172 3.340 9.156 1.00 96.19 86 LEU A O 1
ATOM 728 N N . VAL A 1 87 ? 0.616 4.980 9.227 1.00 94.94 87 VAL A N 1
ATOM 729 C CA . VAL A 1 87 ? -0.104 4.608 7.998 1.00 94.94 87 VAL A CA 1
ATOM 730 C C . VAL A 1 87 ? 0.401 5.367 6.775 1.00 94.94 87 VAL A C 1
ATOM 732 O O . VAL A 1 87 ? 0.203 4.921 5.649 1.00 94.94 87 VAL A O 1
ATOM 735 N N . GLU A 1 88 ? 1.043 6.513 6.972 1.00 93.69 88 GLU A N 1
ATOM 736 C CA . GLU A 1 88 ? 1.636 7.286 5.884 1.00 93.69 88 GLU A CA 1
ATOM 737 C C . GLU A 1 88 ? 2.715 6.480 5.142 1.00 93.69 88 GLU A C 1
ATOM 739 O O . GLU A 1 88 ? 3.404 5.653 5.738 1.00 93.69 88 GLU A O 1
ATOM 744 N N . VAL A 1 89 ? 2.848 6.722 3.834 1.00 95.69 89 VAL A N 1
ATOM 745 C CA . VAL A 1 89 ? 3.941 6.167 3.027 1.00 95.69 89 VAL A CA 1
ATOM 746 C C . VAL A 1 89 ? 5.216 6.951 3.325 1.00 95.69 89 VAL A C 1
ATOM 748 O O . VAL A 1 89 ? 5.247 8.163 3.122 1.00 95.69 89 VAL A O 1
ATOM 751 N N . ILE A 1 90 ? 6.266 6.269 3.773 1.00 96.12 90 ILE A N 1
ATOM 752 C CA . ILE A 1 90 ? 7.551 6.883 4.143 1.00 96.12 90 ILE A CA 1
ATOM 753 C C . ILE A 1 90 ? 8.716 6.252 3.378 1.00 96.12 90 ILE A C 1
ATOM 755 O O . ILE A 1 90 ? 8.588 5.121 2.913 1.00 96.12 90 ILE A O 1
ATOM 759 N N . SER A 1 91 ? 9.840 6.966 3.254 1.00 97.25 91 SER A N 1
ATOM 760 C CA . SER A 1 91 ? 11.077 6.413 2.676 1.00 97.25 91 SER A CA 1
ATOM 761 C C . SER A 1 91 ? 11.704 5.351 3.583 1.00 97.25 91 SER A C 1
ATOM 763 O O . SER A 1 91 ? 11.403 5.302 4.785 1.00 97.25 91 SER A O 1
ATOM 765 N N . TYR A 1 92 ? 12.615 4.539 3.048 1.00 97.75 92 TYR A N 1
ATOM 766 C CA . TYR A 1 92 ? 13.322 3.544 3.847 1.00 97.75 92 TYR A CA 1
ATOM 767 C C . TYR A 1 92 ? 14.273 4.197 4.866 1.00 97.75 92 TYR A C 1
ATOM 769 O O . TYR A 1 92 ? 14.234 3.838 6.045 1.00 97.75 92 TYR A O 1
ATOM 777 N N . SER A 1 93 ? 15.009 5.255 4.495 1.00 97.12 93 SER A N 1
ATOM 778 C CA . SER A 1 93 ? 15.813 6.047 5.444 1.00 97.12 93 SER A CA 1
ATOM 779 C C . SER A 1 93 ? 14.969 6.615 6.596 1.00 97.12 93 SER A C 1
ATOM 781 O O . SER A 1 93 ? 15.456 6.776 7.716 1.00 97.12 93 SER A O 1
ATOM 783 N N . THR A 1 94 ? 13.704 6.974 6.339 1.00 96.38 94 THR A N 1
ATOM 784 C CA . THR A 1 94 ? 12.782 7.480 7.374 1.00 96.38 94 THR A CA 1
ATOM 785 C C . THR A 1 94 ? 12.324 6.352 8.288 1.00 96.38 94 THR A C 1
ATOM 787 O O . THR A 1 94 ? 12.344 6.502 9.508 1.00 96.38 94 THR A O 1
ATOM 790 N N . TYR A 1 95 ? 11.978 5.203 7.707 1.00 97.25 95 TYR A N 1
ATOM 791 C CA . TYR A 1 95 ? 11.633 3.995 8.449 1.00 97.25 95 TYR A CA 1
ATOM 792 C C . TYR A 1 95 ? 12.727 3.613 9.452 1.00 97.25 95 TYR A C 1
ATOM 794 O O . TYR A 1 95 ? 12.424 3.439 10.632 1.00 97.25 95 TYR A O 1
ATOM 802 N N . MET A 1 96 ? 13.993 3.600 9.027 1.00 97.06 96 MET A N 1
ATOM 803 C CA . MET A 1 96 ? 15.129 3.255 9.891 1.00 97.06 96 MET A CA 1
ATOM 804 C C . MET A 1 96 ? 15.302 4.182 11.104 1.00 97.06 96 MET A C 1
ATOM 806 O O . MET A 1 96 ? 15.893 3.783 12.104 1.00 97.06 96 MET A O 1
ATOM 810 N N . LYS A 1 97 ? 14.785 5.416 11.042 1.00 95.31 97 LYS A N 1
ATOM 811 C CA . LYS A 1 97 ? 14.838 6.392 12.145 1.00 95.31 97 LYS A CA 1
ATOM 812 C C . LYS A 1 97 ? 13.640 6.298 13.088 1.00 95.31 97 LYS A C 1
ATOM 814 O O . LYS A 1 97 ? 13.722 6.786 14.212 1.00 95.31 97 LYS A O 1
ATOM 819 N N . GLU A 1 98 ? 12.521 5.757 12.614 1.00 93.31 98 GLU A N 1
ATOM 820 C CA . GLU A 1 98 ? 11.234 5.793 13.315 1.00 93.31 98 GLU A CA 1
ATOM 821 C C . GLU A 1 98 ? 10.796 4.453 13.897 1.00 93.31 98 GLU A C 1
ATOM 823 O O . GLU A 1 98 ? 9.957 4.436 14.800 1.00 93.31 98 GLU A O 1
ATOM 828 N N . ILE A 1 99 ? 11.317 3.344 13.374 1.00 94.25 99 ILE A N 1
ATOM 829 C CA . ILE A 1 99 ? 11.009 2.011 13.881 1.00 94.25 99 ILE A CA 1
ATOM 830 C C . ILE A 1 99 ? 11.563 1.830 15.299 1.00 94.25 99 ILE A C 1
ATOM 832 O O . ILE A 1 99 ? 12.736 2.086 15.564 1.00 94.25 99 ILE A O 1
ATOM 836 N N . ASP A 1 100 ? 10.711 1.366 16.213 1.00 93.38 100 ASP A N 1
ATOM 837 C CA . ASP A 1 100 ? 11.094 0.947 17.563 1.00 93.38 100 ASP A CA 1
ATOM 838 C C . ASP A 1 100 ? 10.065 -0.047 18.137 1.00 93.38 100 ASP A C 1
ATOM 840 O O . ASP A 1 100 ? 9.122 -0.446 17.450 1.00 93.38 100 ASP A O 1
ATOM 844 N N . ASP A 1 101 ? 10.241 -0.469 19.393 1.00 90.94 101 ASP A N 1
ATOM 845 C CA . ASP A 1 101 ? 9.372 -1.455 20.057 1.00 90.94 101 ASP A CA 1
ATOM 846 C C . ASP A 1 101 ? 7.892 -1.020 20.141 1.00 90.94 101 ASP A C 1
ATOM 848 O O . ASP A 1 101 ? 6.987 -1.861 20.185 1.00 90.94 101 ASP A O 1
ATOM 852 N N . ASP A 1 102 ? 7.630 0.288 20.155 1.00 91.44 102 ASP A N 1
ATOM 853 C CA . ASP A 1 102 ? 6.292 0.870 20.233 1.00 91.44 102 ASP A CA 1
ATOM 854 C C . ASP A 1 102 ? 5.791 1.391 18.874 1.00 91.44 102 ASP A C 1
ATOM 856 O O . ASP A 1 102 ? 4.582 1.563 18.710 1.00 91.44 102 ASP A O 1
ATOM 860 N N . ASN A 1 103 ? 6.675 1.620 17.898 1.00 93.00 103 ASN A N 1
ATOM 861 C CA . ASN A 1 103 ? 6.376 2.239 16.607 1.00 93.00 103 ASN A CA 1
ATOM 862 C C . ASN A 1 103 ? 6.583 1.278 15.433 1.00 93.00 103 ASN A C 1
ATOM 864 O O . ASN A 1 103 ? 7.698 0.880 15.113 1.00 93.00 103 ASN A O 1
ATOM 868 N N . TYR A 1 104 ? 5.501 0.997 14.709 1.00 95.94 104 TYR A N 1
ATOM 869 C CA . TYR A 1 104 ? 5.505 0.197 13.490 1.00 95.94 104 TYR A CA 1
ATOM 870 C C . TYR A 1 104 ? 5.127 1.041 12.267 1.00 95.94 104 TYR A C 1
ATOM 872 O O . TYR A 1 104 ? 4.114 1.743 12.277 1.00 95.94 104 TYR A O 1
ATOM 880 N N . CYS A 1 105 ? 5.889 0.927 11.179 1.00 96.44 105 CYS A N 1
ATOM 881 C CA . CYS A 1 105 ? 5.602 1.598 9.908 1.00 96.44 105 CYS A CA 1
ATOM 882 C C . CYS A 1 105 ? 5.063 0.582 8.902 1.00 96.44 105 CYS A C 1
ATOM 884 O O . CYS A 1 105 ? 5.728 -0.410 8.615 1.00 96.44 105 CYS A O 1
ATOM 886 N N . CYS A 1 106 ? 3.857 0.795 8.367 1.00 95.00 106 CYS A N 1
ATOM 887 C CA . CYS A 1 106 ? 3.222 -0.220 7.519 1.00 95.00 106 CYS A CA 1
ATOM 888 C C . CYS A 1 106 ? 3.402 -0.002 6.011 1.00 95.00 106 CYS A C 1
ATOM 890 O O . CYS A 1 106 ? 3.210 -0.952 5.253 1.00 95.00 106 CYS A O 1
ATOM 892 N N . ASN A 1 107 ? 3.766 1.208 5.579 1.00 97.12 107 ASN A N 1
ATOM 893 C CA . ASN A 1 107 ? 3.950 1.566 4.174 1.00 97.12 107 ASN A CA 1
ATOM 894 C C . ASN A 1 107 ? 5.346 2.152 3.967 1.00 97.12 107 ASN A C 1
ATOM 896 O O . ASN A 1 107 ? 5.577 3.337 4.204 1.00 97.12 107 ASN A O 1
ATOM 900 N N . ILE A 1 108 ? 6.272 1.299 3.540 1.00 97.94 108 ILE A N 1
ATOM 901 C CA . ILE A 1 108 ? 7.688 1.637 3.419 1.00 97.94 108 ILE A CA 1
ATOM 902 C C . ILE A 1 108 ? 8.049 1.605 1.937 1.00 97.94 108 ILE A C 1
ATOM 904 O O . ILE A 1 108 ? 7.903 0.576 1.270 1.00 97.94 108 ILE A O 1
ATOM 908 N N . LYS A 1 109 ? 8.475 2.756 1.427 1.00 97.62 109 LYS A N 1
ATOM 909 C CA . LYS A 1 109 ? 8.843 3.012 0.038 1.00 97.62 109 LYS A CA 1
ATOM 910 C C . LYS A 1 109 ? 10.357 3.052 -0.077 1.00 97.62 109 LYS A C 1
ATOM 912 O O . LYS A 1 109 ? 10.990 3.725 0.722 1.00 97.62 109 LYS A O 1
ATOM 917 N N . TYR A 1 110 ? 10.895 2.377 -1.085 1.00 97.38 110 TYR A N 1
ATOM 918 C CA . TYR A 1 110 ? 12.301 2.508 -1.463 1.00 97.38 110 TYR A CA 1
ATOM 919 C C . TYR A 1 110 ? 12.436 3.473 -2.645 1.00 97.38 110 TYR A C 1
ATOM 921 O O . TYR A 1 110 ? 11.724 3.317 -3.647 1.00 97.38 110 TYR A O 1
ATOM 929 N N . GLU A 1 111 ? 13.294 4.481 -2.523 1.00 94.38 111 GLU A N 1
ATOM 930 C CA . GLU A 1 111 ? 13.518 5.520 -3.537 1.00 94.38 111 GLU A CA 1
ATOM 931 C C . GLU A 1 111 ? 15.001 5.775 -3.848 1.00 94.38 111 GLU A C 1
ATOM 933 O O . GLU A 1 111 ? 15.888 5.129 -3.295 1.00 94.38 111 GLU A O 1
ATOM 938 N N . GLU A 1 112 ? 15.267 6.654 -4.817 1.00 92.25 112 GLU A N 1
ATOM 939 C CA . GLU A 1 112 ? 16.608 6.974 -5.322 1.00 92.25 112 GLU A CA 1
ATOM 940 C C . GLU A 1 112 ? 17.558 7.406 -4.198 1.00 92.25 112 GLU A C 1
ATOM 942 O O . GLU A 1 112 ? 18.693 6.938 -4.143 1.00 92.25 112 GLU A O 1
ATOM 947 N N . GLU A 1 113 ? 17.072 8.204 -3.248 1.00 92.56 113 GLU A N 1
ATOM 948 C CA . GLU A 1 113 ? 17.844 8.642 -2.086 1.00 92.56 113 GLU A CA 1
ATOM 949 C C . GLU A 1 113 ? 18.217 7.476 -1.156 1.00 92.56 113 GLU A C 1
ATOM 951 O O . GLU A 1 113 ? 19.319 7.448 -0.612 1.00 92.56 113 GLU A O 1
ATOM 956 N N . ASP A 1 114 ? 17.334 6.481 -1.001 1.00 95.75 114 ASP A N 1
ATOM 957 C CA . ASP A 1 114 ? 17.618 5.297 -0.180 1.00 95.75 114 ASP A CA 1
ATOM 958 C C . ASP A 1 114 ? 18.708 4.431 -0.836 1.00 95.75 114 ASP A C 1
ATOM 960 O O . ASP A 1 114 ? 19.544 3.839 -0.152 1.00 95.75 114 ASP A O 1
ATOM 964 N N . LYS A 1 115 ? 18.747 4.384 -2.173 1.00 92.00 115 LYS A N 1
ATOM 965 C CA . LYS A 1 115 ? 19.746 3.620 -2.928 1.00 92.00 115 LYS A CA 1
ATOM 966 C C . LYS A 1 115 ? 21.172 4.130 -2.710 1.00 92.00 115 LYS A C 1
ATOM 968 O O . LYS A 1 115 ? 22.101 3.320 -2.699 1.00 92.00 115 LYS A O 1
ATOM 973 N N . GLU A 1 116 ? 21.359 5.435 -2.517 1.00 89.19 116 GLU A N 1
ATOM 974 C CA . GLU A 1 116 ? 22.675 6.011 -2.209 1.00 89.19 116 GLU A CA 1
ATOM 975 C C . GLU A 1 116 ? 23.215 5.537 -0.849 1.00 89.19 116 GLU A C 1
ATOM 977 O O . GLU A 1 116 ? 24.424 5.360 -0.690 1.00 89.19 116 GLU A O 1
ATOM 982 N N . GLU A 1 117 ? 22.326 5.310 0.121 1.00 94.69 117 GLU A N 1
ATOM 983 C CA . GLU A 1 117 ? 22.676 4.968 1.503 1.00 94.69 117 GLU A CA 1
ATOM 984 C C . GLU A 1 117 ? 22.718 3.448 1.749 1.00 94.69 117 GLU A C 1
ATOM 986 O O . GLU A 1 117 ? 23.633 2.953 2.410 1.00 94.69 117 GLU A O 1
ATOM 991 N N . TYR A 1 118 ? 21.758 2.699 1.197 1.00 95.12 118 TYR A N 1
ATOM 992 C CA . TYR A 1 118 ? 21.540 1.275 1.492 1.00 95.12 118 TYR A CA 1
ATOM 993 C C . TYR A 1 118 ? 21.807 0.343 0.297 1.00 95.12 118 TYR A C 1
ATOM 995 O O . TYR A 1 118 ? 21.959 -0.865 0.478 1.00 95.12 118 TYR A O 1
ATOM 1003 N N . GLY A 1 119 ? 21.962 0.889 -0.915 1.00 93.12 119 GLY A N 1
ATOM 1004 C CA . GLY A 1 119 ? 22.367 0.153 -2.114 1.00 93.12 119 GLY A CA 1
ATOM 1005 C C . GLY A 1 119 ? 21.234 -0.190 -3.090 1.00 93.12 119 GLY A C 1
ATOM 1006 O O . GLY A 1 119 ? 20.108 0.285 -2.995 1.00 93.12 119 GLY A O 1
ATOM 1007 N N . GLU A 1 120 ? 21.553 -1.014 -4.091 1.00 90.56 120 GLU A N 1
ATOM 1008 C CA . GLU A 1 120 ? 20.678 -1.293 -5.248 1.00 90.56 120 GLU A CA 1
ATOM 1009 C C . GLU A 1 120 ? 19.478 -2.201 -4.949 1.00 90.56 120 GLU A C 1
ATOM 1011 O O . GLU A 1 120 ? 18.488 -2.195 -5.682 1.00 90.56 120 GLU A O 1
ATOM 1016 N N . LYS A 1 121 ? 19.596 -3.048 -3.926 1.00 92.62 121 LYS A N 1
ATOM 1017 C CA . LYS A 1 121 ? 18.588 -4.056 -3.609 1.00 92.62 121 LYS A CA 1
ATOM 1018 C C . LYS A 1 121 ? 17.506 -3.423 -2.739 1.00 92.62 121 LYS A C 1
ATOM 1020 O O . LYS A 1 121 ? 17.841 -2.804 -1.736 1.00 92.62 121 LYS A O 1
ATOM 1025 N N . ILE A 1 122 ? 16.233 -3.625 -3.082 1.00 94.62 122 ILE A N 1
ATOM 1026 C CA . ILE A 1 122 ? 15.151 -3.188 -2.204 1.00 94.62 122 ILE A CA 1
ATOM 1027 C C . ILE A 1 122 ? 15.122 -4.096 -0.970 1.00 94.62 122 ILE A C 1
ATOM 1029 O O . ILE A 1 122 ? 15.200 -5.322 -1.070 1.00 94.62 122 ILE A O 1
ATOM 1033 N N . GLU A 1 123 ? 15.000 -3.495 0.207 1.00 95.19 123 GLU A N 1
ATOM 1034 C CA . GLU A 1 123 ? 14.928 -4.242 1.460 1.00 95.19 123 GLU A CA 1
ATOM 1035 C C . GLU A 1 123 ? 13.549 -4.893 1.654 1.00 95.19 123 GLU A C 1
ATOM 1037 O O . GLU A 1 123 ? 12.521 -4.379 1.207 1.00 95.19 123 GLU A O 1
ATOM 1042 N N . ASN A 1 124 ? 13.510 -6.054 2.316 1.00 95.50 124 ASN A N 1
ATOM 1043 C CA . ASN A 1 124 ? 12.298 -6.890 2.403 1.00 95.50 124 ASN A CA 1
ATOM 1044 C C . ASN A 1 124 ? 11.155 -6.219 3.185 1.00 95.50 124 ASN A C 1
ATOM 1046 O O . ASN A 1 124 ? 9.985 -6.588 3.051 1.00 95.50 124 ASN A O 1
ATOM 1050 N N . GLU A 1 125 ? 11.498 -5.262 4.040 1.00 96.56 125 GLU A N 1
ATOM 1051 C CA . GLU A 1 125 ? 10.588 -4.423 4.804 1.00 96.56 125 GLU A CA 1
ATOM 1052 C C . GLU A 1 125 ? 9.807 -3.472 3.885 1.00 96.56 125 GLU A C 1
ATOM 1054 O O . GLU A 1 125 ? 8.656 -3.128 4.177 1.00 96.56 125 GLU A O 1
ATOM 1059 N N . CYS A 1 126 ? 10.394 -3.075 2.752 1.00 97.56 126 CYS A N 1
ATOM 1060 C CA . CYS A 1 126 ? 9.745 -2.222 1.770 1.00 97.56 126 CYS A CA 1
ATOM 1061 C C . CYS A 1 126 ? 8.606 -2.966 1.079 1.00 97.56 126 CYS A C 1
ATOM 1063 O O . CYS A 1 126 ? 8.723 -4.103 0.633 1.00 97.56 126 CYS A O 1
ATOM 1065 N N . ASN A 1 127 ? 7.475 -2.293 0.941 1.00 97.88 127 ASN A N 1
ATOM 1066 C CA . ASN A 1 127 ? 6.302 -2.819 0.249 1.00 97.88 127 ASN A CA 1
ATOM 1067 C C . ASN A 1 127 ? 5.724 -1.822 -0.762 1.00 97.88 127 ASN A C 1
ATOM 1069 O O . ASN A 1 127 ? 4.754 -2.142 -1.459 1.00 97.88 127 ASN A O 1
ATOM 1073 N N . TRP A 1 128 ? 6.348 -0.649 -0.870 1.00 97.88 128 TRP A N 1
ATOM 1074 C CA . TRP A 1 128 ? 6.123 0.342 -1.905 1.00 97.88 128 TRP A CA 1
ATOM 1075 C C . TRP A 1 128 ? 7.389 0.533 -2.731 1.00 97.88 128 TRP A C 1
ATOM 1077 O O . TRP A 1 128 ? 8.502 0.536 -2.207 1.00 97.88 128 TRP A O 1
ATOM 1087 N N . ILE A 1 129 ? 7.200 0.763 -4.021 1.00 95.31 129 ILE A N 1
ATOM 1088 C CA . ILE A 1 129 ? 8.268 1.190 -4.918 1.00 95.31 129 ILE A CA 1
ATOM 1089 C C . ILE A 1 129 ? 8.109 2.682 -5.253 1.00 95.31 129 ILE A C 1
ATOM 1091 O O . ILE A 1 129 ? 7.033 3.136 -5.662 1.00 95.31 129 ILE A O 1
ATOM 1095 N N . GLY A 1 130 ? 9.177 3.446 -5.009 1.00 94.31 130 GLY A N 1
ATOM 1096 C CA . GLY A 1 130 ? 9.345 4.842 -5.412 1.00 94.31 130 GLY A CA 1
ATOM 1097 C C . GLY A 1 130 ? 9.975 4.964 -6.801 1.00 94.31 130 GLY A C 1
ATOM 1098 O O . GLY A 1 130 ? 9.963 4.022 -7.589 1.00 94.31 130 GLY A O 1
ATOM 1099 N N . ARG A 1 131 ? 10.556 6.122 -7.122 1.00 91.25 131 ARG A N 1
ATOM 1100 C CA . ARG A 1 131 ? 11.452 6.242 -8.282 1.00 91.25 131 ARG A CA 1
ATOM 1101 C C . ARG A 1 131 ? 12.838 5.817 -7.816 1.00 91.25 131 ARG A C 1
ATOM 1103 O O . ARG A 1 131 ? 13.466 6.582 -7.103 1.00 91.25 131 ARG A O 1
ATOM 1110 N N . TYR A 1 132 ? 13.262 4.597 -8.133 1.00 88.69 132 TYR A N 1
ATOM 1111 C CA . TYR A 1 132 ? 14.549 4.070 -7.646 1.00 88.69 132 TYR A CA 1
ATOM 1112 C C . TYR A 1 132 ? 15.430 3.477 -8.753 1.00 88.69 132 TYR A C 1
ATOM 1114 O O . TYR A 1 132 ? 16.656 3.472 -8.645 1.00 88.69 132 TYR A O 1
ATOM 1122 N N . TYR A 1 133 ? 14.822 2.971 -9.830 1.00 91.25 133 TYR A N 1
ATOM 1123 C CA . TYR A 1 133 ? 15.579 2.460 -10.965 1.00 91.25 133 TYR A CA 1
ATOM 1124 C C . TYR A 1 133 ? 16.189 3.605 -11.777 1.00 91.25 133 TYR A C 1
ATOM 1126 O O . TYR A 1 133 ? 15.611 4.690 -11.903 1.00 91.25 133 TYR A O 1
ATOM 1134 N N . ASP A 1 134 ? 17.319 3.308 -12.416 1.00 91.88 134 ASP A N 1
ATOM 1135 C CA . ASP A 1 134 ? 17.919 4.185 -13.417 1.00 91.88 134 ASP A CA 1
ATOM 1136 C C . ASP A 1 134 ? 16.929 4.442 -14.570 1.00 91.88 134 ASP A C 1
ATOM 1138 O O . ASP A 1 134 ? 16.256 3.526 -15.048 1.00 91.88 134 ASP A O 1
ATOM 1142 N N . ARG A 1 135 ? 16.854 5.683 -15.058 1.00 90.25 135 ARG A N 1
ATOM 1143 C CA . ARG A 1 135 ? 15.992 6.051 -16.193 1.00 90.25 135 ARG A CA 1
ATOM 1144 C C . ARG A 1 135 ? 16.360 5.333 -17.493 1.00 90.25 135 ARG A C 1
ATOM 1146 O O . ARG A 1 135 ? 15.511 5.223 -18.382 1.00 90.25 135 ARG A O 1
ATOM 1153 N N . GLU A 1 136 ? 17.600 4.868 -17.620 1.00 94.50 136 GLU A N 1
ATOM 1154 C CA . GLU A 1 136 ? 18.094 4.121 -18.777 1.00 94.50 136 GLU A CA 1
ATOM 1155 C C . GLU A 1 136 ? 17.837 2.609 -18.681 1.00 94.50 136 GLU A C 1
ATOM 1157 O O . GLU A 1 136 ? 18.154 1.870 -19.622 1.00 94.50 136 GLU A O 1
ATOM 1162 N N . ILE A 1 137 ? 17.229 2.134 -17.585 1.00 95.75 137 ILE A N 1
ATOM 1163 C CA . ILE A 1 137 ? 16.952 0.713 -17.380 1.00 95.75 137 ILE A CA 1
ATOM 1164 C C . ILE A 1 137 ? 16.101 0.137 -18.517 1.00 95.75 137 ILE A C 1
ATOM 1166 O O . ILE A 1 137 ? 15.120 0.730 -18.969 1.00 95.75 137 ILE A O 1
ATOM 1170 N N . ARG A 1 138 ? 16.482 -1.054 -18.991 1.00 96.88 138 ARG A N 1
ATOM 1171 C CA . ARG A 1 138 ? 15.793 -1.738 -20.097 1.00 96.88 138 ARG A CA 1
ATOM 1172 C C . ARG A 1 138 ? 14.765 -2.755 -19.637 1.00 96.88 138 ARG A C 1
ATOM 1174 O O . ARG A 1 138 ? 13.763 -2.944 -20.329 1.00 96.88 138 ARG A O 1
ATOM 1181 N N . GLU A 1 139 ? 15.017 -3.405 -18.505 1.00 96.94 139 GLU A N 1
ATOM 1182 C CA . GLU A 1 139 ? 14.161 -4.449 -17.952 1.00 96.94 139 GLU A CA 1
ATOM 1183 C C . GLU A 1 139 ? 14.002 -4.272 -16.444 1.00 96.94 139 GLU A C 1
ATOM 1185 O O . GLU A 1 139 ? 14.989 -4.114 -15.730 1.00 96.94 139 GLU A O 1
ATOM 1190 N N . ILE A 1 140 ? 12.760 -4.340 -15.970 1.00 95.88 140 ILE A N 1
ATOM 1191 C CA . ILE A 1 140 ? 12.418 -4.313 -14.547 1.00 95.88 140 ILE A CA 1
ATOM 1192 C C . ILE A 1 140 ? 11.773 -5.644 -14.162 1.00 95.88 140 ILE A C 1
ATOM 1194 O O . ILE A 1 140 ? 10.892 -6.142 -14.867 1.00 95.88 140 ILE A O 1
ATOM 1198 N N . ARG A 1 141 ? 12.175 -6.193 -13.014 1.00 95.62 141 ARG A N 1
ATOM 1199 C CA . ARG A 1 141 ? 11.488 -7.307 -12.350 1.00 95.62 141 ARG A CA 1
ATOM 1200 C C . ARG A 1 141 ? 11.103 -6.862 -10.950 1.00 95.62 141 ARG A C 1
ATOM 1202 O O . ARG A 1 141 ? 11.982 -6.552 -10.153 1.00 95.62 141 ARG A O 1
ATOM 1209 N N . ILE A 1 142 ? 9.804 -6.788 -10.686 1.00 95.12 142 ILE A N 1
ATOM 1210 C CA . ILE A 1 142 ? 9.287 -6.366 -9.385 1.00 95.12 142 ILE A CA 1
ATOM 1211 C C . ILE A 1 142 ? 9.499 -7.488 -8.363 1.00 95.12 142 ILE A C 1
ATOM 1213 O O . ILE A 1 142 ? 9.260 -8.655 -8.667 1.00 95.12 142 ILE A O 1
ATOM 1217 N N . GLU A 1 143 ? 9.946 -7.143 -7.154 1.00 95.31 143 GLU A N 1
ATOM 1218 C CA . GLU A 1 143 ? 10.157 -8.113 -6.072 1.00 95.31 143 GLU A CA 1
ATOM 1219 C C . GLU A 1 143 ? 8.820 -8.570 -5.451 1.00 95.31 143 GLU A C 1
ATOM 1221 O O . GLU A 1 143 ? 7.864 -7.799 -5.352 1.00 95.31 143 GLU A O 1
ATOM 1226 N N . GLU A 1 144 ? 8.737 -9.829 -5.002 1.00 95.81 144 GLU A N 1
ATOM 1227 C CA . GLU A 1 144 ? 7.493 -10.450 -4.494 1.00 95.81 144 GLU A CA 1
ATOM 1228 C C . GLU A 1 144 ? 6.897 -9.735 -3.268 1.00 95.81 144 GLU A C 1
ATOM 1230 O O . GLU A 1 144 ? 5.689 -9.775 -3.039 1.00 95.81 144 GLU A O 1
ATOM 1235 N N . HIS A 1 145 ? 7.716 -9.047 -2.472 1.00 96.44 145 HIS A N 1
ATOM 1236 C CA . HIS A 1 145 ? 7.238 -8.312 -1.297 1.00 96.44 145 HIS A CA 1
ATOM 1237 C C . HIS A 1 145 ? 6.636 -6.933 -1.635 1.00 96.44 145 HIS A C 1
ATOM 1239 O O . HIS A 1 145 ? 5.970 -6.335 -0.781 1.00 96.44 145 HIS A O 1
ATOM 1245 N N . ILE A 1 146 ? 6.794 -6.446 -2.873 1.00 97.31 146 ILE A N 1
ATOM 1246 C CA . ILE A 1 146 ? 6.247 -5.162 -3.327 1.00 97.31 146 ILE A CA 1
ATOM 1247 C C . ILE A 1 146 ? 4.755 -5.293 -3.635 1.00 97.31 146 ILE A C 1
ATOM 1249 O O . ILE A 1 146 ? 4.311 -6.156 -4.391 1.00 97.31 146 ILE A O 1
ATOM 1253 N N . LYS A 1 147 ? 3.962 -4.395 -3.043 1.00 97.38 147 LYS A N 1
ATOM 1254 C CA . LYS A 1 147 ? 2.491 -4.417 -3.103 1.00 97.38 147 LYS A CA 1
ATOM 1255 C C . LYS A 1 147 ? 1.897 -3.189 -3.775 1.00 97.38 147 LYS A C 1
ATOM 1257 O O . LYS A 1 147 ? 0.745 -3.226 -4.204 1.00 97.38 147 LYS A O 1
ATOM 1262 N N . GLN A 1 148 ? 2.625 -2.079 -3.771 1.00 97.06 148 GLN A N 1
ATOM 1263 C CA . GLN A 1 148 ? 2.165 -0.786 -4.265 1.00 97.06 148 GLN A CA 1
ATOM 1264 C C . GLN A 1 148 ? 3.308 -0.055 -4.963 1.00 97.06 148 GLN A C 1
ATOM 1266 O O . GLN A 1 148 ? 4.477 -0.285 -4.666 1.00 97.06 148 GLN A O 1
ATOM 1271 N N . CYS A 1 149 ? 2.959 0.868 -5.847 1.00 95.50 149 CYS A N 1
ATOM 1272 C CA . CYS A 1 149 ? 3.865 1.854 -6.420 1.00 95.50 149 CYS A CA 1
ATOM 1273 C C . CYS A 1 149 ? 3.266 3.251 -6.247 1.00 95.50 149 CYS A C 1
ATOM 1275 O O . CYS A 1 149 ? 2.049 3.404 -6.123 1.00 95.50 149 CYS A O 1
ATOM 1277 N N . VAL A 1 150 ? 4.126 4.266 -6.200 1.00 96.12 150 VAL A N 1
ATOM 1278 C CA . VAL A 1 150 ? 3.691 5.671 -6.181 1.00 96.12 150 VAL A CA 1
ATOM 1279 C C . VAL A 1 150 ? 3.218 6.128 -7.563 1.00 96.12 150 VAL A C 1
ATOM 1281 O O . VAL A 1 150 ? 3.560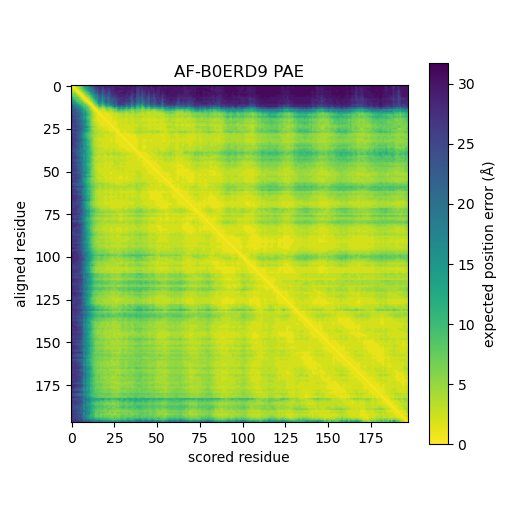 5.520 -8.583 1.00 96.12 150 VAL A O 1
ATOM 1284 N N . ASP A 1 151 ? 2.455 7.222 -7.611 1.00 96.12 151 ASP A N 1
ATOM 1285 C CA . ASP A 1 151 ? 2.123 7.886 -8.874 1.00 96.12 151 ASP A CA 1
ATOM 1286 C C . ASP A 1 151 ? 3.405 8.191 -9.664 1.00 96.12 151 ASP A C 1
ATOM 1288 O O . ASP A 1 151 ? 4.443 8.549 -9.103 1.00 96.12 151 ASP A O 1
ATOM 1292 N N . GLU A 1 152 ? 3.340 8.030 -10.985 1.00 95.75 152 GLU A N 1
ATOM 1293 C CA . GLU A 1 152 ? 4.458 8.300 -11.891 1.00 95.75 152 GLU A CA 1
ATOM 1294 C C . GLU A 1 152 ? 5.753 7.504 -11.618 1.00 95.75 152 GLU A C 1
ATOM 1296 O O . GLU A 1 152 ? 6.827 7.919 -12.060 1.00 95.75 152 GLU A O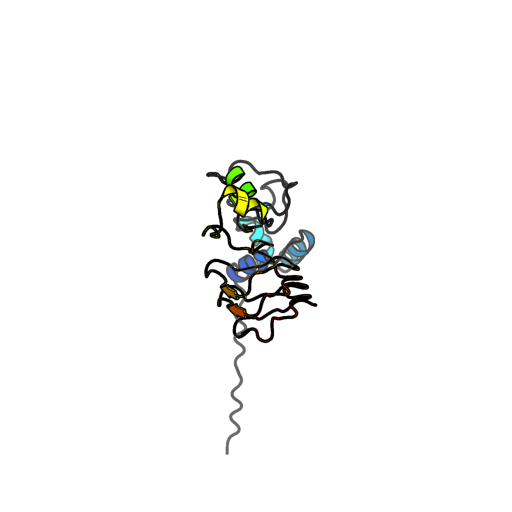 1
ATOM 1301 N N . CYS A 1 153 ? 5.673 6.364 -10.921 1.00 94.69 153 CYS A N 1
ATOM 1302 C CA . CYS A 1 153 ? 6.832 5.562 -10.500 1.00 94.69 153 CYS A CA 1
ATOM 1303 C C . CYS A 1 153 ? 7.835 5.243 -11.633 1.00 94.69 153 CYS A C 1
ATOM 1305 O O . CYS A 1 153 ? 9.039 5.322 -11.402 1.00 94.69 153 CYS A O 1
ATOM 1307 N N . PHE A 1 154 ? 7.371 4.995 -12.866 1.00 95.81 154 PHE A N 1
ATOM 1308 C CA . PHE A 1 154 ? 8.226 4.755 -14.042 1.00 95.81 154 PHE A C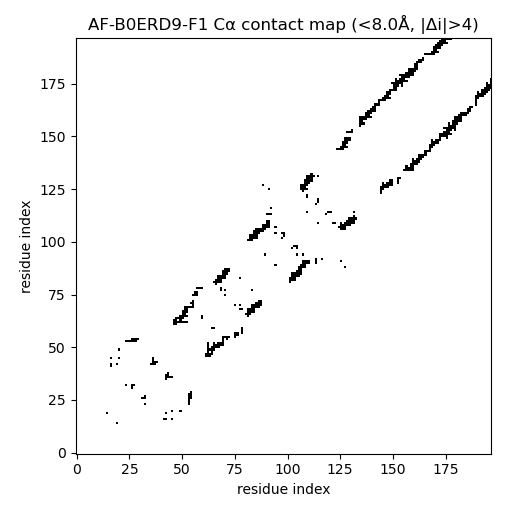A 1
ATOM 1309 C C . PHE A 1 154 ? 8.078 5.834 -15.130 1.00 95.81 154 PHE A C 1
ATOM 1311 O O . PHE A 1 154 ? 8.463 5.625 -16.282 1.00 95.81 154 PHE A O 1
ATOM 1318 N N . ASN A 1 155 ? 7.519 7.005 -14.799 1.00 95.44 155 ASN A N 1
ATOM 1319 C CA . ASN A 1 155 ? 7.288 8.065 -15.782 1.00 95.44 155 ASN A CA 1
ATOM 1320 C C . ASN A 1 155 ? 8.609 8.539 -16.409 1.00 95.44 155 ASN A C 1
ATOM 1322 O O . ASN A 1 155 ? 9.519 9.003 -15.713 1.00 95.44 155 ASN A O 1
ATOM 1326 N N . GLY A 1 156 ? 8.672 8.489 -17.739 1.00 95.81 156 GLY A N 1
ATOM 1327 C CA . GLY A 1 156 ? 9.806 8.950 -18.534 1.00 95.81 156 GLY A CA 1
ATOM 1328 C C . GLY A 1 156 ? 10.912 7.915 -18.712 1.00 95.81 156 GLY A C 1
ATOM 1329 O O . GLY A 1 156 ? 11.979 8.270 -19.212 1.00 95.81 156 GLY A O 1
ATOM 1330 N N . TYR A 1 157 ? 10.683 6.651 -18.347 1.00 96.75 157 TYR A N 1
ATOM 1331 C CA . TYR A 1 157 ? 11.648 5.574 -18.576 1.00 96.75 157 TYR A CA 1
ATOM 1332 C C . TYR A 1 157 ? 11.631 5.176 -20.056 1.00 96.75 157 TYR A C 1
ATOM 1334 O O . TYR A 1 157 ? 11.018 4.193 -20.471 1.00 96.75 157 TYR A O 1
ATOM 1342 N N . THR A 1 158 ? 12.253 6.011 -20.890 1.00 97.06 158 THR A N 1
ATOM 1343 C CA . THR A 1 158 ? 12.188 5.888 -22.355 1.00 97.06 158 THR A CA 1
ATOM 1344 C C . THR A 1 158 ? 12.923 4.667 -22.897 1.00 97.06 158 THR A C 1
ATOM 1346 O O . THR A 1 158 ? 12.574 4.213 -23.985 1.00 97.06 158 THR A O 1
ATOM 1349 N N . SER A 1 159 ? 13.874 4.113 -22.141 1.00 97.75 159 SER A N 1
ATOM 1350 C CA . SER A 1 159 ? 14.632 2.902 -22.487 1.00 97.75 159 SER A CA 1
ATOM 1351 C C . SER A 1 159 ? 13.976 1.607 -22.002 1.00 97.75 159 SER A C 1
ATOM 1353 O O . SER A 1 159 ? 14.392 0.529 -22.427 1.00 97.75 159 SER A O 1
ATOM 1355 N N . LEU A 1 160 ? 12.952 1.690 -21.143 1.00 97.94 160 LEU A N 1
ATOM 1356 C CA . LEU A 1 160 ? 12.288 0.521 -20.575 1.00 97.94 160 LEU A CA 1
ATOM 1357 C C . LEU A 1 160 ? 11.544 -0.235 -21.674 1.00 97.94 160 LEU A C 1
ATOM 1359 O O . LEU A 1 160 ? 10.600 0.281 -22.265 1.00 97.94 160 LEU A O 1
ATOM 1363 N N . THR A 1 161 ? 11.972 -1.466 -21.932 1.00 97.56 161 THR A N 1
ATOM 1364 C CA . THR A 1 161 ? 11.387 -2.352 -22.950 1.00 97.56 161 THR A CA 1
ATOM 1365 C C . THR A 1 161 ? 10.486 -3.423 -22.354 1.00 97.56 161 THR A C 1
ATOM 1367 O O . THR A 1 161 ? 9.574 -3.906 -23.027 1.00 97.56 161 THR A O 1
ATOM 1370 N N . LYS A 1 162 ? 10.731 -3.797 -21.092 1.00 97.12 162 LYS A N 1
ATOM 1371 C CA . LYS A 1 162 ? 10.050 -4.904 -20.428 1.00 97.12 162 LYS A CA 1
ATOM 1372 C C . LYS A 1 162 ? 9.914 -4.653 -18.931 1.00 97.12 162 LYS A C 1
ATOM 1374 O O . LYS A 1 162 ? 10.869 -4.249 -18.275 1.00 97.12 162 LYS A O 1
ATOM 1379 N N . ILE A 1 163 ? 8.745 -4.972 -18.389 1.00 96.38 163 ILE A N 1
ATOM 1380 C CA . ILE A 1 163 ? 8.512 -5.039 -16.948 1.00 96.38 163 ILE A CA 1
ATOM 1381 C C . ILE A 1 163 ? 7.753 -6.319 -16.591 1.00 96.38 163 ILE A C 1
ATOM 1383 O O . ILE A 1 163 ? 6.759 -6.663 -17.235 1.00 96.38 163 ILE A O 1
ATOM 1387 N N . GLU A 1 164 ? 8.246 -7.031 -15.582 1.00 96.06 164 GLU A N 1
ATOM 1388 C CA . GLU A 1 164 ? 7.623 -8.222 -15.003 1.00 96.06 164 GLU A CA 1
ATOM 1389 C C . GLU A 1 164 ? 6.989 -7.848 -13.656 1.00 96.06 164 GLU A C 1
ATOM 1391 O O . GLU A 1 164 ? 7.694 -7.498 -12.707 1.00 96.06 164 GLU A O 1
ATOM 1396 N N . LEU A 1 165 ? 5.653 -7.876 -13.601 1.00 96.00 165 LEU A N 1
ATOM 1397 C CA . LEU A 1 165 ? 4.870 -7.647 -12.383 1.00 96.00 165 LEU A CA 1
ATOM 1398 C C . LEU A 1 165 ? 4.717 -8.950 -11.584 1.00 96.00 165 LEU A C 1
ATOM 1400 O O . LEU A 1 165 ? 4.785 -10.040 -12.152 1.00 96.00 165 LEU A O 1
ATOM 1404 N N . THR A 1 166 ? 4.425 -8.826 -10.291 1.00 96.19 166 THR A N 1
ATOM 1405 C CA . THR A 1 166 ? 4.090 -9.951 -9.403 1.00 96.19 166 THR A CA 1
ATOM 1406 C C . THR A 1 166 ? 2.580 -10.006 -9.136 1.00 96.19 166 THR A C 1
ATOM 1408 O O . THR A 1 166 ? 1.890 -8.993 -9.299 1.00 96.19 166 THR A O 1
ATOM 1411 N N . PRO A 1 167 ? 2.036 -11.140 -8.650 1.00 96.06 167 PRO A N 1
ATOM 1412 C CA . PRO A 1 167 ? 0.639 -11.226 -8.207 1.00 96.06 167 PRO A CA 1
ATOM 1413 C C . PRO A 1 167 ? 0.278 -10.264 -7.065 1.00 96.06 167 PRO A C 1
ATOM 1415 O O . PRO A 1 167 ? -0.900 -10.029 -6.789 1.00 96.06 167 PRO A O 1
ATOM 1418 N N . HIS A 1 168 ? 1.284 -9.719 -6.379 1.00 96.75 168 HIS A N 1
ATOM 1419 C CA . HIS A 1 168 ? 1.120 -8.806 -5.255 1.00 96.75 168 HIS A CA 1
ATOM 1420 C C . HIS A 1 168 ? 0.991 -7.336 -5.679 1.00 96.75 168 HIS A C 1
ATOM 1422 O O . HIS A 1 168 ? 0.378 -6.556 -4.944 1.00 96.75 168 HIS A O 1
ATOM 1428 N N . LEU A 1 169 ? 1.467 -6.971 -6.876 1.00 96.56 169 LEU A N 1
ATOM 1429 C CA . LEU A 1 169 ? 1.325 -5.635 -7.454 1.00 96.56 169 LEU A CA 1
ATOM 1430 C C . LEU A 1 169 ? 0.142 -5.586 -8.436 1.00 96.56 169 LEU A C 1
ATOM 1432 O O . LEU A 1 169 ? 0.290 -5.665 -9.653 1.00 96.56 169 LEU A O 1
ATOM 1436 N N . TYR A 1 170 ? -1.060 -5.439 -7.882 1.00 94.88 170 TYR A N 1
ATOM 1437 C CA . TYR A 1 170 ? -2.324 -5.468 -8.633 1.00 94.88 170 TYR A CA 1
ATOM 1438 C C . TYR A 1 170 ? -2.886 -4.075 -8.976 1.00 94.88 170 TYR A C 1
ATOM 1440 O O . TYR A 1 170 ? -3.942 -3.966 -9.608 1.00 94.88 170 TYR A O 1
ATOM 1448 N N . LYS A 1 171 ? -2.216 -2.996 -8.550 1.00 95.94 171 LYS A N 1
ATOM 1449 C CA . LYS A 1 171 ? -2.597 -1.609 -8.854 1.00 95.94 171 LYS A CA 1
ATOM 1450 C C . LYS A 1 171 ? -1.472 -0.903 -9.589 1.00 95.94 171 LYS A C 1
ATOM 1452 O O . LYS A 1 171 ? -0.352 -0.860 -9.092 1.00 95.94 171 LYS A O 1
ATOM 1457 N N . LEU A 1 172 ? -1.810 -0.300 -10.722 1.00 95.94 172 LEU A N 1
ATOM 1458 C CA . LEU A 1 172 ? -0.952 0.621 -11.452 1.00 95.94 172 LEU A CA 1
ATOM 1459 C C . LEU A 1 172 ? -1.524 2.040 -11.275 1.00 95.94 172 LEU A C 1
ATOM 1461 O O . LEU A 1 172 ? -2.644 2.286 -11.717 1.00 95.94 172 LEU A O 1
ATOM 1465 N N . PRO A 1 173 ? -0.833 2.942 -10.566 1.00 96.62 173 PRO A N 1
ATOM 1466 C CA . PRO A 1 173 ? -1.324 4.262 -10.182 1.00 96.62 173 PRO A CA 1
ATOM 1467 C C . PRO A 1 173 ? -1.277 5.260 -11.348 1.00 96.62 173 PRO A C 1
ATOM 1469 O O . PRO A 1 173 ? -0.93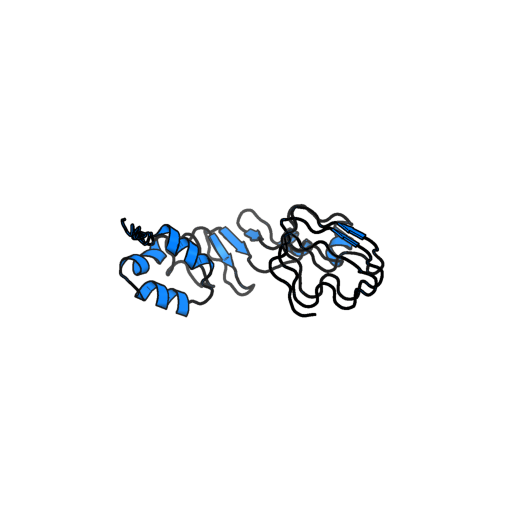5 4.902 -12.479 1.00 96.62 173 PRO A O 1
ATOM 1472 N N . PHE A 1 174 ? -1.641 6.515 -11.074 1.00 97.31 174 PHE A N 1
ATOM 1473 C CA . PHE A 1 174 ? -1.681 7.575 -12.079 1.00 97.31 174 PHE A CA 1
ATOM 1474 C C . PHE A 1 174 ? -0.318 7.716 -12.767 1.00 97.31 174 PHE A C 1
ATOM 1476 O O . PHE A 1 174 ? 0.725 7.764 -12.110 1.00 97.31 174 PHE A O 1
ATOM 1483 N N . LYS A 1 175 ? -0.322 7.758 -14.102 1.00 96.44 175 LYS A N 1
ATOM 1484 C CA . LYS A 1 175 ? 0.850 7.988 -14.955 1.00 96.44 175 LYS A CA 1
ATOM 1485 C C . LYS A 1 175 ? 2.026 7.048 -14.710 1.00 96.44 175 LYS A C 1
ATOM 1487 O O . LYS A 1 175 ? 3.163 7.396 -15.033 1.00 96.44 175 LYS A O 1
ATOM 1492 N N . CYS A 1 176 ? 1.770 5.851 -14.178 1.00 95.00 176 CYS A N 1
ATOM 1493 C CA . CYS A 1 176 ? 2.809 4.904 -13.774 1.00 95.00 176 CYS A CA 1
ATOM 1494 C C . CYS A 1 176 ? 3.835 4.642 -14.893 1.00 95.00 176 CYS A C 1
ATOM 1496 O O . CYS A 1 176 ? 5.030 4.659 -14.619 1.00 95.00 176 CYS A O 1
ATOM 1498 N N . PHE A 1 177 ? 3.379 4.513 -16.146 1.00 95.38 177 PHE A N 1
ATOM 1499 C CA . PHE A 1 177 ? 4.216 4.299 -17.339 1.00 95.38 177 PHE A CA 1
ATOM 1500 C C . PHE A 1 177 ? 4.129 5.446 -18.357 1.00 95.38 177 PHE A C 1
ATOM 1502 O O . PHE A 1 177 ? 4.321 5.246 -19.561 1.00 95.38 177 PHE A O 1
ATOM 1509 N N . ASN A 1 178 ? 3.800 6.660 -17.907 1.00 95.88 178 ASN A N 1
ATOM 1510 C CA . ASN A 1 178 ? 3.732 7.801 -18.810 1.00 95.88 178 ASN A CA 1
ATOM 1511 C C . ASN A 1 178 ? 5.099 8.027 -19.488 1.00 95.88 178 ASN A C 1
ATOM 1513 O O . ASN A 1 178 ? 6.149 7.864 -18.872 1.00 95.88 178 ASN A O 1
ATOM 1517 N N . ASN A 1 179 ? 5.109 8.375 -20.775 1.00 95.44 179 ASN A N 1
ATOM 1518 C CA . ASN A 1 179 ? 6.329 8.542 -21.579 1.00 95.44 179 ASN A CA 1
ATOM 1519 C C . ASN A 1 179 ? 7.290 7.324 -21.641 1.00 95.44 179 ASN A C 1
ATOM 1521 O O . ASN A 1 179 ? 8.435 7.486 -22.074 1.00 95.44 179 ASN A O 1
ATOM 1525 N N . CYS A 1 180 ? 6.860 6.102 -21.298 1.00 96.12 180 CYS A N 1
ATOM 1526 C CA . CYS A 1 180 ? 7.634 4.870 -21.522 1.00 96.12 180 CYS A CA 1
ATOM 1527 C C . CYS A 1 180 ? 7.602 4.441 -23.001 1.00 96.12 180 CYS A C 1
ATOM 1529 O O . CYS A 1 180 ? 6.957 3.465 -23.374 1.00 96.12 180 CYS A O 1
ATOM 1531 N N . LYS A 1 181 ? 8.288 5.190 -23.870 1.00 95.56 181 LYS A N 1
ATOM 1532 C CA . LYS A 1 181 ? 8.192 5.051 -25.339 1.00 95.56 181 LYS A CA 1
ATOM 1533 C C . LYS A 1 181 ? 8.632 3.691 -25.892 1.00 95.56 181 LYS A C 1
ATOM 1535 O O . LYS A 1 181 ? 8.151 3.302 -26.952 1.00 95.56 181 LYS A O 1
ATOM 1540 N N . SER A 1 182 ? 9.537 2.996 -25.204 1.00 97.44 182 SER A N 1
ATOM 1541 C CA . SER A 1 182 ? 10.049 1.688 -25.639 1.00 97.44 182 SER A CA 1
ATOM 1542 C C . SER A 1 182 ? 9.285 0.502 -25.044 1.00 97.44 182 SER A C 1
ATOM 1544 O O . SER A 1 182 ? 9.548 -0.638 -25.430 1.00 97.44 182 SER A O 1
ATOM 1546 N N . LEU A 1 183 ? 8.333 0.738 -24.133 1.00 96.56 183 LEU A N 1
ATOM 1547 C CA . LEU A 1 183 ? 7.575 -0.324 -23.481 1.00 96.56 183 LEU A CA 1
ATOM 1548 C C . LEU A 1 183 ? 6.425 -0.758 -24.396 1.00 96.56 183 LEU A C 1
ATOM 1550 O O . LEU A 1 183 ? 5.370 -0.132 -24.439 1.00 96.56 183 LEU A O 1
ATOM 1554 N N . ILE A 1 184 ? 6.639 -1.836 -25.152 1.00 92.69 184 ILE A N 1
ATOM 1555 C CA . ILE A 1 184 ? 5.687 -2.301 -26.179 1.00 92.69 184 ILE A CA 1
ATOM 1556 C C . ILE A 1 184 ? 4.600 -3.207 -25.581 1.00 92.69 184 ILE A C 1
ATOM 1558 O O . ILE A 1 184 ? 3.477 -3.257 -26.081 1.00 92.69 184 ILE A O 1
ATOM 1562 N N . LYS A 1 185 ? 4.929 -3.959 -24.525 1.00 93.44 185 LYS A N 1
ATOM 1563 C CA . LYS A 1 185 ? 4.032 -4.943 -23.910 1.00 93.44 185 LYS A CA 1
ATOM 1564 C C . LYS A 1 185 ? 4.264 -5.021 -22.406 1.00 93.44 185 LYS A C 1
ATOM 1566 O O . LYS A 1 185 ? 5.401 -5.011 -21.947 1.00 93.44 185 LYS A O 1
ATOM 1571 N N . ILE A 1 186 ? 3.176 -5.200 -21.665 1.00 93.31 186 ILE A N 1
ATOM 1572 C CA . ILE A 1 186 ? 3.170 -5.487 -20.231 1.00 93.31 186 ILE A CA 1
ATOM 1573 C C .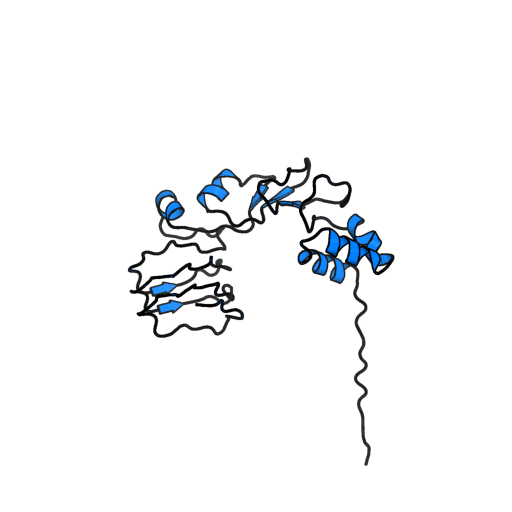 ILE A 1 186 ? 2.179 -6.624 -19.949 1.00 93.31 186 ILE A C 1
ATOM 1575 O O . ILE A 1 186 ? 1.091 -6.654 -20.526 1.00 93.31 186 ILE A O 1
ATOM 1579 N N . ASN A 1 187 ? 2.572 -7.597 -19.119 1.00 93.44 187 ASN A N 1
ATOM 1580 C CA . ASN A 1 187 ? 1.653 -8.625 -18.627 1.00 93.44 187 ASN A CA 1
ATOM 1581 C C . ASN A 1 187 ? 0.861 -8.052 -17.444 1.00 93.44 187 ASN A C 1
ATOM 1583 O O . ASN A 1 187 ? 1.460 -7.658 -16.449 1.00 93.44 187 ASN A O 1
ATOM 1587 N N . ILE A 1 188 ? -0.465 -8.009 -17.565 1.00 93.56 188 ILE A N 1
ATOM 1588 C CA . ILE A 1 188 ? -1.374 -7.398 -16.583 1.00 93.56 188 ILE A CA 1
ATOM 1589 C C . ILE A 1 188 ? -2.361 -8.400 -15.982 1.00 93.56 188 ILE A C 1
ATOM 1591 O O . ILE A 1 188 ? -3.400 -8.000 -15.472 1.00 93.56 188 ILE A O 1
ATOM 1595 N N . GLU A 1 189 ? -2.065 -9.699 -16.041 1.00 95.38 189 GLU A N 1
ATOM 1596 C CA . GLU A 1 189 ? -2.985 -10.754 -15.586 1.00 95.38 189 GLU A CA 1
ATOM 1597 C C . GLU A 1 189 ? -3.480 -10.580 -14.136 1.00 95.38 189 GLU A C 1
ATOM 1599 O O . GLU A 1 189 ? -4.607 -10.963 -13.826 1.00 95.38 189 GLU A O 1
ATOM 1604 N N . TYR A 1 190 ? -2.677 -9.950 -13.271 1.00 93.44 190 TYR A N 1
ATOM 1605 C CA . TYR A 1 190 ? -3.009 -9.688 -11.865 1.00 93.44 190 TYR A CA 1
ATOM 1606 C C . TYR A 1 190 ? -3.526 -8.268 -11.595 1.00 93.44 190 TYR A C 1
ATOM 1608 O O . TYR A 1 190 ? -3.923 -7.964 -10.472 1.00 93.44 190 TYR A O 1
ATOM 1616 N N . VAL A 1 191 ? -3.510 -7.376 -12.588 1.00 95.44 191 VAL A N 1
ATOM 1617 C CA . VAL A 1 191 ? -3.830 -5.958 -12.388 1.00 95.44 191 VAL A CA 1
ATOM 1618 C C . VAL A 1 191 ? -5.343 -5.757 -12.387 1.00 95.44 191 VAL A C 1
ATOM 1620 O O . VAL A 1 191 ? -6.024 -6.042 -13.368 1.00 95.44 191 VAL A O 1
ATOM 1623 N N . THR A 1 192 ? -5.875 -5.207 -11.295 1.00 96.12 192 THR A N 1
ATOM 1624 C CA . THR A 1 192 ? -7.308 -4.898 -11.147 1.00 96.12 192 THR A CA 1
ATOM 1625 C C . THR A 1 192 ? -7.610 -3.402 -11.204 1.00 96.12 192 THR A C 1
ATOM 1627 O O . THR A 1 192 ? -8.775 -3.013 -11.175 1.00 96.12 192 THR A O 1
ATOM 1630 N N . TYR A 1 193 ? -6.581 -2.551 -11.215 1.00 95.75 193 TYR A N 1
ATOM 1631 C CA . TYR A 1 193 ? -6.716 -1.098 -11.282 1.00 95.75 193 TYR A CA 1
ATOM 1632 C C . TYR A 1 193 ? -5.581 -0.490 -12.105 1.00 95.75 193 TYR A C 1
ATOM 1634 O O . TYR A 1 193 ? -4.413 -0.787 -11.853 1.00 95.75 193 TYR A O 1
ATOM 1642 N N . ILE A 1 194 ? -5.939 0.385 -13.045 1.00 94.88 194 ILE A N 1
ATOM 1643 C CA . ILE A 1 194 ? -5.016 1.178 -13.859 1.00 94.88 194 ILE A CA 1
ATOM 1644 C C . ILE A 1 194 ? -5.473 2.634 -13.761 1.00 94.88 194 ILE A C 1
ATOM 1646 O O . ILE A 1 194 ? -6.614 2.938 -14.104 1.00 94.88 194 ILE A O 1
ATOM 1650 N N . GLY A 1 195 ? -4.604 3.502 -13.247 1.00 91.94 195 GLY A N 1
ATOM 1651 C CA . GLY A 1 195 ? -4.820 4.942 -13.187 1.00 91.94 195 GLY A CA 1
ATOM 1652 C C . GLY A 1 195 ? -4.625 5.611 -14.546 1.00 91.94 195 GLY A C 1
ATOM 1653 O O . GLY A 1 195 ? -4.028 5.038 -15.457 1.00 91.94 195 GLY A O 1
ATOM 1654 N N . ASP A 1 196 ? -5.124 6.838 -14.668 1.00 89.88 196 ASP A N 1
ATOM 1655 C CA . ASP A 1 196 ? -5.026 7.610 -15.909 1.00 89.88 196 ASP A CA 1
ATOM 1656 C C . ASP A 1 196 ? -3.563 7.876 -16.297 1.00 89.88 196 ASP A C 1
ATOM 1658 O O . ASP A 1 196 ? -2.708 8.048 -15.426 1.00 89.88 196 ASP A O 1
ATOM 1662 N N . ASN A 1 197 ? -3.284 7.924 -17.603 1.00 72.44 197 ASN A N 1
ATOM 1663 C CA . ASN A 1 197 ? -1.974 8.279 -18.171 1.00 72.44 197 ASN A CA 1
ATOM 1664 C C . ASN A 1 197 ? -1.890 9.757 -18.578 1.00 72.44 197 ASN A C 1
ATOM 1666 O O . ASN A 1 197 ? -2.941 10.378 -18.838 1.00 72.44 197 ASN A O 1
#

Mean predicted aligned error: 6.6 Å

Foldseek 3Di:
DDDPPPPPPPPVPPCDLVNVLVVLLVDADPVVLVVQLVPDPSSVCSLQVDQEHNYADDECPSRVNHQEYEDDDPPRDDYPNHAYEDADADEPVVCVVQDDPRYHYQAYEYACVNCVVPNDDDDLSHQEYAQHDDLLDAEEEDDQSHQYYDACNNANSCNHQYYHDYLRDQEAEHNVCHNNNNHPDYDNVNHPYHHHD

Secondary structure (DSSP, 8-state):
----------------HHHHHHHHTT---HHHHHHHHHS-HHHHTGGGT-SB-SS--SSTTS-TT--EEEE-STTSPPPTTSEEEEEEEEEHHHHHHH--SSEEEEEEEE-HHHHHHH-SSPPTT--EE-S-S-TT--EEE--TT--EE-TTTTTT-TT--EEE--TT--EE-TTTTTT-TT------TT--EE---

Organism: Entamoeba dispar (strain ATCC PRA-260 / SAW760) (NCBI:txid370354)

InterPro domains:
  IPR026906 BspA-type LRR region [PF13306] (134-196)
  IPR032675 Leucine-rich repeat domain superfamily [G3DSA:3.80.10.10] (72-197)

pLDDT: mean 90.77, std 12.61, range [37.66, 97.94]

Nearest PDB structures (foldseek):
  4gt6-assembly1_A  TM=4.306E-01  e=1.201E-02  Faecalibacterium duncaniae
  4fs7-assembly1_A  TM=4.339E-01  e=5.497E-02  Bacteroides ovatus ATCC 8483
  6mlx-assembly3_C  TM=3.761E-01  e=6.509E-02  Treponema pallidum
  4h09-assembly2_B  TM=3.160E-01  e=9.126E-02  Eubacterium ventriosum ATCC 27560
  6brp-assembly1_B  TM=2.570E-01  e=2.023E+00  Oryza sativa Japonica Group

Solvent-accessible surface area (backbone atoms only — not comparable to full-atom values): 11250 Å² total; per-residue (Å²): 135,84,84,79,78,76,74,77,78,80,74,75,73,77,83,48,72,66,58,50,58,59,52,42,73,75,37,68,46,67,67,62,48,52,56,55,27,69,73,40,78,74,45,55,54,44,42,66,69,29,42,52,51,52,38,80,58,91,62,55,80,71,28,74,47,49,47,38,41,48,32,74,48,95,84,53,63,83,62,87,94,40,34,36,34,37,61,52,79,38,46,46,69,53,46,74,74,58,57,52,100,51,32,44,74,76,33,25,22,42,30,48,73,36,34,78,78,75,38,91,68,81,58,84,82,32,28,27,40,35,54,50,75,63,56,71,43,45,71,47,76,56,59,79,62,34,44,43,54,42,66,38,35,44,46,55,22,44,48,22,42,42,53,46,71,37,82,49,40,25,53,42,37,42,24,27,61,30,66,27,77,44,48,82,60,73,74,56,92,53,49,82,43,75,44,62,112

Sequence (197 aa):
MGNTTTKYKDNKGKLNIENILNVCRYINKEEDYIQMMMVNKKYKEIHKKMKYNPFSIKSKKIFPKLTNQFLYSRNDNKIKGVHHILVEVISYSTYMKEIDDDNYCCNIKYEEEDKEEYGEKIENECNWIGRYYDREIREIRIEEHIKQCVDECFNGYTSLTKIELTPHLYKLPFKCFNNCKSLIKINIEYVTYIGDN